Protein AF-A0A1V6RCI5-F1 (afdb_monomer)

InterPro domains:
  IPR001384 Peptidase M35, deuterolysin [PF02102] (9-186)
  IPR001384 Peptidase M35, deuterolysin [PR00768] (25-54)
  IPR001384 Peptidase M35, deuterolysin [PR00768] (59-84)
  IPR001384 Peptidase M35, deuterolysin [PR00768] (122-150)
  IPR001384 Peptidase M35, deuterolysin [PR00768] (151-180)
  IPR024079 Metallopeptidase, catalytic domain superfamily [G3DSA:3.40.390.10] (8-186)
  IPR050414 Fungal secreted metalloproteinases M35 [PTHR37016] (10-188)

Mean predicted aligned error: 14.15 Å

pLDDT: mean 79.37, std 22.42, range [35.31, 98.94]

Foldseek 3Di:
DPPQQAEEAEDQDDPVLVVLLLLLLCVLLVLLQLLLCCLQPNDLVLVCQQLVDSDNVLSNQSSLLSNLSNRNSVHHGPHDAYEYSQNVNACVNVVHPDDQWAEDQVRSYIYGYPVLVVAAQADQFQQDFHNNLVSQLRSQQHVVSDPPRADAPDATSVGSSPDHNVNSSRHSNSRSRSSNCSVNVHDPPRSVDDDDDVVSVVVVVVVVVVCVVVVVVVVVVVVVVVVVVVVVVVVVVVVVVVVPDDDPPVVVVVVVVVVVVVVVVCVVVPVD

Secondary structure (DSSP, 8-state):
------SBEEES--HHHHHHHHHHHHHHHHHHHHHHHHHHHS-HHHHHHHHS---HHHHHHHHHHHHHHHHHTT-BSS-S-EEE--TT--TTTTTSSS--EEEEGGGTEEEE-GGGGGS-SS--STT---HHHHHHHHHHT-TTTSSSPPB-S--HHHHHTTS-HHHHTTBHHHHHHHHHHHHTTPPTTGGGG-PPPHHHHHHHHHHHHHHHHHHHHHHHHHHHHHHHHHHHHHHHHHHHHTTTT--HHHHHHHHHHHHHHHHHHHHHTT--

Organism: NCBI:txid60172

Radius of gyration: 26.7 Å; Cα contacts (8 Å, |Δi|>4): 408; chains: 1; bounding box: 47×89×39 Å

Solvent-accessible surface area (backbone atoms only — not comparable to full-atom values): 14168 Å² total; per-residue (Å²): 132,82,77,79,64,53,4,36,25,78,41,58,54,49,77,70,53,42,58,52,50,56,53,24,33,52,44,21,17,52,37,24,45,52,33,18,49,38,42,72,74,41,63,54,68,61,46,24,55,41,32,55,48,73,52,69,66,61,28,50,52,53,15,53,42,23,45,32,44,15,48,36,30,64,44,79,35,84,14,77,37,37,40,29,57,31,57,92,51,50,41,64,82,58,78,30,92,80,50,36,55,52,55,42,39,96,68,30,33,36,38,37,25,56,57,39,76,72,48,45,78,66,67,93,56,43,46,49,69,18,44,10,37,52,46,46,22,43,45,39,34,19,40,90,56,34,75,81,42,30,44,85,80,37,66,61,57,77,50,30,56,68,43,56,36,84,49,20,75,33,17,20,45,35,56,21,40,47,25,43,25,59,75,68,71,51,57,89,70,52,33,71,68,59,72,68,60,69,69,58,49,49,49,51,54,46,51,50,47,53,46,49,56,46,42,53,52,47,50,55,47,50,52,52,49,51,52,48,50,52,52,48,53,50,52,56,50,48,64,54,47,71,75,68,76,69,70,68,68,63,55,54,54,56,49,54,50,53,53,49,53,52,48,55,53,34,51,74,72,63,77,103

Structure (mmCIF, N/CA/C/O backbone):
data_AF-A0A1V6RCI5-F1
#
_entry.id   AF-A0A1V6RCI5-F1
#
loop_
_atom_site.group_PDB
_atom_site.id
_atom_site.type_symbol
_atom_site.label_atom_id
_atom_site.label_alt_id
_atom_site.label_comp_id
_atom_site.label_asym_id
_atom_site.label_entity_id
_atom_site.label_seq_id
_atom_site.pdbx_PDB_ins_code
_atom_site.Cartn_x
_atom_site.Cartn_y
_atom_site.Cartn_z
_atom_site.occupancy
_atom_site.B_iso_or_equiv
_atom_site.auth_seq_id
_atom_site.auth_comp_id
_atom_site.auth_asym_id
_atom_site.auth_atom_id
_atom_site.pdbx_PDB_model_num
ATOM 1 N N . MET A 1 1 ? 8.911 -23.846 18.339 1.00 36.09 1 MET A N 1
ATOM 2 C CA . MET A 1 1 ? 8.315 -23.125 17.196 1.00 36.09 1 MET A CA 1
ATOM 3 C C . MET A 1 1 ? 7.622 -21.898 17.760 1.00 36.09 1 MET A C 1
ATOM 5 O O . MET A 1 1 ? 6.604 -22.057 18.418 1.00 36.09 1 MET A O 1
ATOM 9 N N . SER A 1 2 ? 8.225 -20.714 17.624 1.00 42.53 2 SER A N 1
ATOM 10 C CA . SER A 1 2 ? 7.554 -19.462 17.993 1.00 42.53 2 SER A CA 1
ATOM 11 C C . SER A 1 2 ? 6.422 -19.241 16.990 1.00 42.53 2 SER A C 1
ATOM 13 O O . SER A 1 2 ? 6.685 -19.297 15.786 1.00 42.53 2 SER A O 1
ATOM 15 N N . ARG A 1 3 ? 5.170 -19.076 17.439 1.00 46.81 3 ARG A N 1
ATOM 16 C CA . ARG A 1 3 ? 4.104 -18.611 16.539 1.00 46.81 3 ARG A CA 1
ATOM 17 C C . ARG A 1 3 ? 4.564 -17.251 16.023 1.00 46.81 3 ARG A C 1
ATOM 19 O O . ARG A 1 3 ? 4.848 -16.375 16.830 1.00 46.81 3 ARG A O 1
ATOM 26 N N . ARG A 1 4 ? 4.695 -17.084 14.705 1.00 53.38 4 ARG A N 1
ATOM 27 C CA . ARG A 1 4 ? 4.840 -15.744 14.132 1.00 53.38 4 ARG A CA 1
ATOM 28 C C . ARG A 1 4 ? 3.570 -14.980 14.508 1.00 53.38 4 ARG A C 1
ATOM 30 O O . ARG A 1 4 ? 2.495 -15.332 14.027 1.00 53.38 4 ARG A O 1
ATOM 37 N N . GLU A 1 5 ? 3.691 -14.012 15.409 1.00 60.84 5 GLU A N 1
ATOM 38 C CA . GLU A 1 5 ? 2.643 -13.030 15.686 1.00 60.84 5 GLU A CA 1
ATOM 39 C C . GLU A 1 5 ? 2.460 -12.225 14.396 1.00 60.84 5 GLU A C 1
ATOM 41 O O . GLU A 1 5 ? 3.285 -11.386 14.052 1.00 60.84 5 GLU A O 1
ATOM 46 N N . THR A 1 6 ? 1.466 -12.615 13.606 1.00 59.41 6 THR A N 1
ATOM 47 C CA . THR A 1 6 ? 1.133 -12.053 12.292 1.00 59.41 6 THR A CA 1
ATOM 48 C C . THR A 1 6 ? -0.318 -11.651 12.358 1.00 59.41 6 THR A C 1
ATOM 50 O O . THR A 1 6 ? -1.115 -12.441 12.863 1.00 59.41 6 THR A O 1
ATOM 53 N N . GLY A 1 7 ? -0.657 -10.464 11.870 1.00 77.44 7 GLY A N 1
ATOM 54 C CA . GLY A 1 7 ? -2.020 -9.950 11.918 1.00 77.44 7 GLY A CA 1
ATOM 55 C C . GLY A 1 7 ? -2.113 -8.575 12.551 1.00 77.44 7 GLY A C 1
ATOM 56 O O . GLY A 1 7 ? -1.406 -8.272 13.506 1.00 77.44 7 GLY A O 1
ATOM 57 N N . LEU A 1 8 ? -3.044 -7.762 12.076 1.00 87.94 8 LEU A N 1
ATOM 58 C CA . LEU A 1 8 ? -3.219 -6.409 12.586 1.00 87.94 8 LEU A CA 1
ATOM 59 C C . LEU A 1 8 ? -3.940 -6.405 13.929 1.00 87.94 8 LEU A C 1
ATOM 61 O O . LEU A 1 8 ? -4.975 -7.056 14.109 1.00 87.94 8 LEU A O 1
ATOM 65 N N . LYS A 1 9 ? -3.423 -5.601 14.858 1.00 91.62 9 LYS A N 1
ATOM 66 C CA . LYS A 1 9 ? -4.103 -5.291 16.111 1.00 91.62 9 LYS A CA 1
ATOM 67 C C . LYS A 1 9 ? -4.964 -4.045 15.923 1.00 91.62 9 LYS A C 1
ATOM 69 O O . LYS A 1 9 ? -4.428 -2.945 15.823 1.00 91.62 9 LYS A O 1
ATOM 74 N N . LEU A 1 10 ? -6.287 -4.198 15.925 1.00 93.50 10 LEU A N 1
ATOM 75 C CA . LEU A 1 10 ? -7.197 -3.054 15.825 1.00 93.50 10 LEU A CA 1
ATOM 76 C C . LEU A 1 10 ? -7.297 -2.274 17.139 1.00 93.50 10 LEU A C 1
ATOM 78 O O . LEU A 1 10 ? -7.371 -2.859 18.222 1.00 93.50 10 LEU A O 1
ATOM 82 N N . GLU A 1 11 ? -7.366 -0.948 17.042 1.00 94.56 11 GLU A N 1
ATOM 83 C CA . GLU A 1 11 ? -7.687 -0.071 18.170 1.00 94.56 11 GLU A CA 1
ATOM 84 C C . GLU A 1 11 ? -8.487 1.164 17.740 1.00 94.56 11 GLU A C 1
ATOM 86 O O . GLU A 1 11 ? -8.528 1.524 16.566 1.00 94.56 11 GLU A O 1
ATOM 91 N N . SER A 1 12 ? -9.090 1.851 18.716 1.00 95.31 12 SER A N 1
ATOM 92 C CA . SER A 1 12 ? -9.857 3.087 18.502 1.00 95.31 12 SER A CA 1
ATOM 93 C C . SER A 1 12 ? -10.876 2.974 17.363 1.00 95.31 12 SER A C 1
ATOM 95 O O . SER A 1 12 ? -10.926 3.821 16.476 1.00 95.31 12 SER A O 1
ATOM 97 N N . CYS A 1 13 ? -11.677 1.908 17.372 1.00 95.19 13 CYS A N 1
ATOM 98 C CA . CYS A 1 13 ? -12.731 1.663 16.392 1.00 95.19 13 CYS A CA 1
ATOM 99 C C . CYS A 1 13 ? -14.104 1.800 17.053 1.00 95.19 13 CYS A C 1
ATOM 101 O O . CYS A 1 13 ? -14.337 1.268 18.139 1.00 95.19 13 CYS A O 1
ATOM 103 N N . THR A 1 14 ? -15.043 2.460 16.379 1.00 94.50 14 THR A N 1
ATOM 104 C CA . THR A 1 14 ? -16.468 2.169 16.591 1.00 94.50 14 THR A CA 1
ATOM 105 C C . THR A 1 14 ? -16.821 0.822 15.953 1.00 94.50 14 THR A C 1
ATOM 107 O O . THR A 1 14 ? -16.094 0.330 15.091 1.00 94.50 14 THR A O 1
ATOM 110 N N . THR A 1 15 ? -17.962 0.229 16.317 1.00 91.88 15 THR A N 1
ATOM 111 C CA . THR A 1 15 ? -18.412 -1.044 15.723 1.00 91.88 15 THR A CA 1
ATOM 112 C C . THR A 1 15 ? -18.546 -0.971 14.197 1.00 91.88 15 THR A C 1
ATOM 114 O O . THR A 1 15 ? -18.184 -1.919 13.507 1.00 91.88 15 THR A O 1
ATOM 117 N N . SER A 1 16 ? -19.024 0.153 13.651 1.00 91.94 16 SER A N 1
ATOM 118 C CA . SER A 1 16 ? -19.147 0.334 12.199 1.00 91.94 16 SER A CA 1
ATOM 119 C C . SER A 1 16 ? -17.793 0.521 11.518 1.00 91.94 16 SER A C 1
ATOM 121 O O . SER A 1 16 ? -17.568 -0.059 10.461 1.00 91.94 16 SER A O 1
ATOM 123 N N . GLN A 1 17 ? -16.877 1.283 12.123 1.00 95.12 17 GLN A N 1
ATOM 124 C CA . GLN A 1 17 ? -15.516 1.432 11.594 1.00 95.12 17 GLN A CA 1
ATOM 125 C C . GLN A 1 17 ? -14.773 0.101 11.589 1.00 95.12 17 GLN A C 1
ATOM 127 O O . GLN A 1 17 ? -14.111 -0.212 10.607 1.00 95.12 17 GLN A O 1
ATOM 132 N N . GLN A 1 18 ? -14.925 -0.690 12.655 1.00 94.62 18 GLN A N 1
ATOM 133 C CA . GLN A 1 18 ? -14.302 -2.001 12.754 1.00 94.62 18 GLN A CA 1
ATOM 134 C C . GLN A 1 18 ? -14.699 -2.880 11.564 1.00 94.62 18 GLN A C 1
ATOM 136 O O . GLN A 1 18 ? -13.819 -3.351 10.861 1.00 94.62 18 GLN A O 1
ATOM 141 N N . ALA A 1 19 ? -15.992 -3.018 11.256 1.00 93.25 19 ALA A N 1
ATOM 142 C CA . ALA A 1 19 ? -16.432 -3.839 10.124 1.00 93.25 19 ALA A CA 1
ATOM 143 C C . ALA A 1 19 ? -15.843 -3.384 8.770 1.00 93.25 19 ALA A C 1
ATOM 145 O O . ALA A 1 19 ? -15.457 -4.219 7.953 1.00 93.25 19 ALA A O 1
ATOM 146 N N . VAL A 1 20 ? -15.747 -2.068 8.537 1.00 96.00 20 VAL A N 1
ATOM 147 C CA . VAL A 1 20 ? -15.147 -1.509 7.309 1.00 96.00 20 VAL A CA 1
ATOM 148 C C . VAL A 1 20 ? -13.647 -1.805 7.250 1.00 96.00 20 VAL A C 1
ATOM 150 O O . VAL A 1 20 ? -13.146 -2.268 6.229 1.00 96.00 20 VAL A O 1
ATOM 153 N N . VAL A 1 21 ? -12.933 -1.586 8.355 1.00 96.56 21 VAL A N 1
ATOM 154 C CA . VAL A 1 21 ? -11.492 -1.845 8.451 1.00 96.56 21 VAL A CA 1
ATOM 155 C C . VAL A 1 21 ? -11.189 -3.334 8.294 1.00 96.56 21 VAL A C 1
ATOM 157 O O . VAL A 1 21 ? -10.282 -3.687 7.554 1.00 96.56 21 VAL A O 1
ATOM 160 N N . GLU A 1 22 ? -11.967 -4.226 8.902 1.00 95.00 22 GLU A N 1
ATOM 161 C CA . GLU A 1 22 ? -11.791 -5.674 8.748 1.00 95.00 22 GLU A CA 1
ATOM 162 C C . GLU A 1 22 ? -11.949 -6.126 7.289 1.00 95.00 22 GLU A C 1
ATOM 164 O O . GLU A 1 22 ? -11.146 -6.925 6.801 1.00 95.00 22 GLU A O 1
ATOM 169 N N . ALA A 1 23 ? -12.934 -5.581 6.567 1.00 95.94 23 ALA A N 1
ATOM 170 C CA . ALA A 1 23 ? -13.109 -5.850 5.142 1.00 95.94 23 ALA A CA 1
ATOM 171 C C . ALA A 1 23 ? -11.926 -5.325 4.309 1.00 95.94 23 ALA A C 1
ATOM 173 O O . ALA A 1 23 ? -11.403 -6.045 3.454 1.00 95.94 23 ALA A O 1
ATOM 174 N N . ALA A 1 24 ? -11.463 -4.106 4.592 1.00 97.38 24 ALA A N 1
ATOM 175 C CA . ALA A 1 24 ? -10.319 -3.510 3.910 1.00 97.38 24 ALA A CA 1
ATOM 176 C C . ALA A 1 24 ? -9.005 -4.267 4.183 1.00 97.38 24 ALA A C 1
ATOM 178 O O . ALA A 1 24 ? -8.182 -4.402 3.282 1.00 97.38 24 ALA A O 1
ATOM 179 N N . ILE A 1 25 ? -8.837 -4.849 5.374 1.00 96.06 25 ILE A N 1
ATOM 180 C CA . ILE A 1 25 ? -7.683 -5.693 5.717 1.00 96.06 25 ILE A CA 1
ATOM 181 C C . ILE A 1 25 ? -7.660 -6.957 4.855 1.00 96.06 25 ILE A C 1
ATOM 183 O O . ILE A 1 25 ? -6.634 -7.287 4.261 1.00 96.06 25 ILE A O 1
ATOM 187 N N . GLN A 1 26 ? -8.800 -7.640 4.719 1.00 96.50 26 GLN A N 1
ATOM 188 C CA . GLN A 1 26 ? -8.901 -8.813 3.843 1.00 96.50 26 GLN A CA 1
ATOM 189 C C . GLN A 1 26 ? -8.642 -8.443 2.376 1.00 96.50 26 GLN A C 1
ATOM 191 O O . GLN A 1 26 ? -7.954 -9.170 1.655 1.00 96.50 26 GLN A O 1
ATOM 196 N N . ARG A 1 27 ? -9.144 -7.280 1.948 1.00 97.75 27 ARG A N 1
ATOM 197 C CA . ARG A 1 27 ? -8.883 -6.721 0.620 1.00 97.75 27 ARG A CA 1
ATOM 198 C C . ARG A 1 27 ? -7.388 -6.460 0.401 1.00 97.75 27 ARG A C 1
ATOM 200 O O . ARG A 1 27 ? -6.849 -6.932 -0.596 1.00 97.75 27 ARG A O 1
ATOM 207 N N . ALA A 1 28 ? -6.710 -5.804 1.343 1.00 98.56 28 ALA A N 1
ATOM 208 C CA . ALA A 1 28 ? -5.273 -5.532 1.296 1.00 98.56 28 ALA A CA 1
ATOM 209 C C . ALA A 1 28 ? -4.439 -6.820 1.226 1.00 98.56 28 ALA A C 1
ATOM 211 O O . ALA A 1 28 ? -3.503 -6.908 0.432 1.00 98.56 28 ALA A O 1
ATOM 212 N N . ALA A 1 29 ? -4.804 -7.848 2.000 1.00 98.19 29 ALA A N 1
ATOM 213 C CA . ALA A 1 29 ? -4.123 -9.140 1.962 1.00 98.19 29 ALA A CA 1
ATOM 214 C C . ALA A 1 29 ? -4.234 -9.819 0.589 1.00 98.19 29 ALA A C 1
ATOM 216 O O . ALA A 1 29 ? -3.245 -10.346 0.076 1.00 98.19 29 ALA A O 1
ATOM 217 N N . SER A 1 30 ? -5.427 -9.786 -0.015 1.00 98.38 30 SER A N 1
ATOM 218 C CA . SER A 1 30 ? -5.665 -10.339 -1.353 1.00 98.38 30 SER A CA 1
ATOM 219 C C . SER A 1 30 ? -4.887 -9.580 -2.429 1.00 98.38 30 SER A C 1
ATOM 221 O O . SER A 1 30 ? -4.195 -10.205 -3.232 1.00 98.38 30 SER A O 1
ATOM 223 N N . LEU A 1 31 ? -4.959 -8.246 -2.406 1.00 98.81 31 LEU A N 1
ATOM 224 C CA . LEU A 1 31 ? -4.233 -7.348 -3.308 1.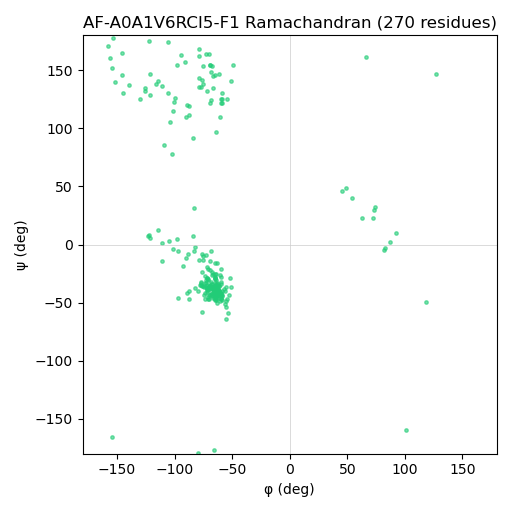00 98.81 31 LEU A CA 1
ATOM 225 C C . LEU A 1 31 ? -2.730 -7.600 -3.263 1.00 98.81 31 LEU A C 1
ATOM 227 O O . LEU A 1 31 ? -2.106 -7.876 -4.284 1.00 98.81 31 LEU A O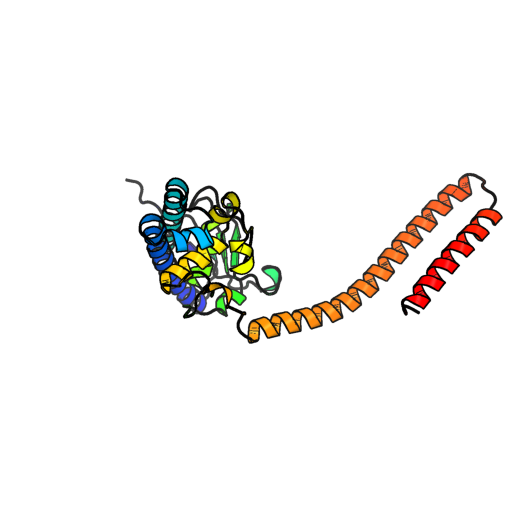 1
ATOM 231 N N . ALA A 1 32 ? -2.157 -7.558 -2.060 1.00 98.88 32 ALA A N 1
ATOM 232 C CA . ALA A 1 32 ? -0.731 -7.748 -1.866 1.00 98.88 32 ALA A CA 1
ATOM 233 C C . ALA A 1 32 ? -0.293 -9.148 -2.313 1.00 98.88 32 ALA A C 1
ATOM 235 O O . ALA A 1 32 ? 0.744 -9.297 -2.948 1.00 98.88 32 ALA A O 1
ATOM 236 N N . LYS A 1 33 ? -1.100 -10.188 -2.074 1.00 98.81 33 LYS A N 1
ATOM 237 C CA . LYS A 1 33 ? -0.764 -11.536 -2.541 1.00 98.81 33 LYS A CA 1
ATOM 238 C C . LYS A 1 33 ? -0.760 -11.660 -4.068 1.00 98.81 33 LYS A C 1
ATOM 240 O O . LYS A 1 33 ? 0.143 -12.298 -4.605 1.00 98.81 33 LYS A O 1
ATOM 245 N N . ALA A 1 34 ? -1.729 -11.056 -4.755 1.00 98.81 34 ALA A N 1
ATOM 246 C CA . ALA A 1 34 ? -1.756 -11.026 -6.217 1.00 98.81 34 ALA A CA 1
ATOM 247 C C . ALA A 1 34 ? -0.572 -10.223 -6.782 1.00 98.81 34 ALA A C 1
ATOM 249 O O . ALA A 1 34 ? 0.125 -10.689 -7.682 1.00 98.81 34 ALA A O 1
ATOM 250 N N . ALA A 1 35 ? -0.286 -9.058 -6.197 1.00 98.88 35 ALA A N 1
ATOM 251 C CA . ALA A 1 35 ? 0.831 -8.211 -6.597 1.00 98.88 35 ALA A CA 1
ATOM 252 C C . ALA A 1 35 ? 2.198 -8.871 -6.348 1.00 98.88 35 ALA A C 1
ATOM 254 O O . ALA A 1 35 ? 3.101 -8.715 -7.164 1.00 98.88 35 ALA A O 1
ATOM 255 N N . ALA A 1 36 ? 2.354 -9.648 -5.270 1.00 98.94 36 ALA A N 1
ATOM 256 C CA . ALA A 1 36 ? 3.564 -10.430 -5.017 1.00 98.94 36 ALA A CA 1
ATOM 257 C C . ALA A 1 36 ? 3.826 -11.462 -6.123 1.00 98.94 36 ALA A C 1
ATOM 259 O O . ALA A 1 36 ? 4.948 -11.569 -6.619 1.00 98.94 36 ALA A O 1
ATOM 260 N N . ASP A 1 37 ? 2.791 -12.203 -6.528 1.00 98.81 37 ASP A N 1
ATOM 261 C CA . ASP A 1 37 ? 2.903 -13.188 -7.605 1.00 98.81 37 ASP A CA 1
ATOM 262 C C . ASP A 1 37 ? 3.215 -12.511 -8.946 1.00 98.81 37 ASP A C 1
ATOM 264 O O . ASP A 1 37 ? 4.168 -12.892 -9.627 1.00 98.81 37 ASP A O 1
ATOM 268 N N . ALA A 1 38 ? 2.495 -11.438 -9.286 1.00 98.81 38 ALA A N 1
ATOM 269 C CA . ALA A 1 38 ? 2.740 -10.661 -10.499 1.00 98.81 38 ALA A CA 1
ATOM 270 C C . ALA A 1 38 ? 4.142 -10.025 -10.522 1.00 98.81 38 ALA A C 1
ATOM 272 O O . ALA A 1 38 ? 4.806 -9.998 -11.565 1.00 98.81 38 ALA A O 1
ATOM 273 N N . ALA A 1 39 ? 4.655 -9.595 -9.368 1.00 98.81 39 ALA A N 1
ATOM 274 C CA . ALA A 1 39 ? 6.004 -9.064 -9.263 1.00 98.81 39 ALA A CA 1
ATOM 275 C C . ALA A 1 39 ? 7.065 -10.097 -9.665 1.00 98.81 39 ALA A C 1
ATOM 277 O O . ALA A 1 39 ? 8.098 -9.682 -10.170 1.00 98.81 39 ALA A O 1
ATOM 278 N N . ILE A 1 40 ? 6.825 -11.409 -9.554 1.00 98.56 40 ILE A N 1
ATOM 279 C CA . ILE A 1 40 ? 7.753 -12.456 -10.027 1.00 98.56 40 ILE A CA 1
ATOM 280 C C . ILE A 1 40 ? 7.380 -12.983 -11.416 1.00 98.56 40 ILE A C 1
ATOM 282 O O . ILE A 1 40 ? 8.247 -13.123 -12.279 1.00 98.56 40 ILE A O 1
ATOM 286 N N . ASN A 1 41 ? 6.099 -13.280 -11.621 1.00 98.31 41 ASN A N 1
ATOM 287 C CA . ASN A 1 41 ? 5.598 -14.094 -12.729 1.00 98.31 41 ASN A CA 1
ATOM 288 C C . ASN A 1 41 ? 4.793 -13.297 -13.764 1.00 98.31 41 ASN A C 1
ATOM 290 O O . ASN A 1 41 ? 4.532 -13.801 -14.855 1.00 98.31 41 ASN A O 1
ATOM 294 N N . GLY A 1 42 ? 4.392 -12.071 -13.428 1.00 97.94 42 GLY A N 1
ATOM 295 C CA . GLY A 1 42 ? 3.588 -11.201 -14.279 1.00 97.94 42 GLY A CA 1
ATOM 296 C C . GLY A 1 42 ? 4.393 -10.494 -15.368 1.00 97.94 42 GLY A C 1
ATOM 297 O O . GLY A 1 42 ? 5.619 -10.647 -15.477 1.00 97.94 42 GLY A O 1
ATOM 298 N N . ASP A 1 43 ? 3.683 -9.688 -16.157 1.00 98.00 43 ASP A N 1
ATOM 299 C CA . ASP A 1 43 ? 4.250 -8.911 -17.256 1.00 98.00 43 ASP A CA 1
ATOM 300 C C . ASP A 1 43 ? 5.335 -7.944 -16.748 1.00 98.00 43 ASP A C 1
ATOM 302 O O . ASP A 1 43 ? 5.103 -7.092 -15.886 1.00 98.00 43 ASP A O 1
ATOM 306 N N . ALA A 1 44 ? 6.547 -8.091 -17.288 1.00 97.94 44 ALA A N 1
ATOM 307 C CA . ALA A 1 44 ? 7.685 -7.260 -16.917 1.00 97.94 44 ALA A CA 1
ATOM 308 C C . ALA A 1 44 ? 7.487 -5.788 -17.308 1.00 97.94 44 ALA A C 1
ATOM 310 O O . ALA A 1 44 ? 8.025 -4.919 -16.633 1.00 97.94 44 ALA A O 1
ATOM 311 N N . SER A 1 45 ? 6.715 -5.508 -18.359 1.00 98.00 45 SER A N 1
ATOM 312 C CA . SER A 1 45 ? 6.466 -4.150 -18.844 1.00 98.00 45 SER A CA 1
ATOM 313 C C . SER A 1 45 ? 5.491 -3.378 -17.948 1.00 98.00 45 SER A C 1
ATOM 315 O O . SER A 1 45 ? 5.723 -2.202 -17.674 1.00 98.00 45 SER A O 1
ATOM 317 N N . ILE A 1 46 ? 4.484 -4.059 -17.385 1.00 97.94 46 ILE A N 1
ATOM 318 C CA . ILE A 1 46 ? 3.639 -3.496 -16.322 1.00 97.94 46 ILE A CA 1
ATOM 319 C C . ILE A 1 46 ? 4.486 -3.252 -15.073 1.00 97.94 46 ILE A C 1
ATOM 321 O O . ILE A 1 46 ? 4.430 -2.179 -14.493 1.00 97.94 46 ILE A O 1
ATOM 325 N N . PHE A 1 47 ? 5.335 -4.198 -14.665 1.00 98.62 47 PHE A N 1
ATOM 326 C CA . PHE A 1 47 ? 6.229 -3.974 -13.523 1.00 98.62 47 PHE A CA 1
ATOM 327 C C . PHE A 1 47 ? 7.174 -2.772 -13.740 1.00 98.62 47 PHE A C 1
ATOM 329 O O . PHE A 1 47 ? 7.341 -1.947 -12.840 1.00 98.62 47 PHE A O 1
ATOM 336 N N . GLU A 1 48 ? 7.753 -2.638 -14.936 1.00 98.50 48 GLU A N 1
ATOM 337 C CA . GLU A 1 48 ? 8.656 -1.540 -15.298 1.00 98.50 48 GLU A CA 1
ATOM 338 C C . GLU A 1 48 ? 7.977 -0.168 -15.265 1.00 98.50 48 GLU A C 1
ATOM 340 O O . GLU A 1 48 ? 8.604 0.813 -14.867 1.00 98.50 48 GLU A O 1
ATOM 345 N N . GLU A 1 49 ? 6.699 -0.080 -15.633 1.00 97.00 49 GLU A N 1
ATO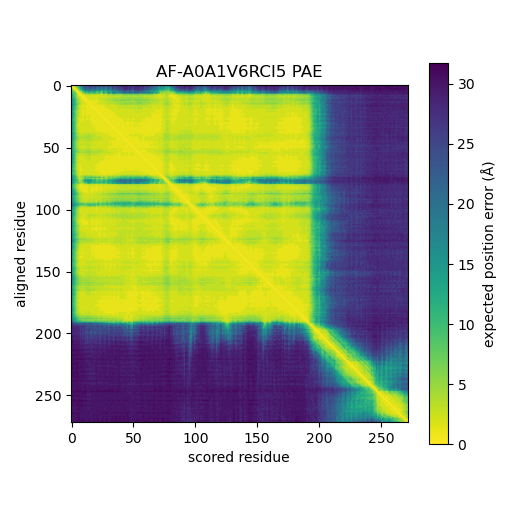M 346 C CA . GLU A 1 49 ? 5.938 1.170 -15.604 1.00 97.00 49 GLU A CA 1
ATOM 347 C C . GLU A 1 49 ? 5.967 1.829 -14.219 1.00 97.00 49 GLU A C 1
ATOM 349 O O . GLU A 1 49 ? 6.281 3.020 -14.118 1.00 97.00 49 GLU A O 1
ATOM 354 N N . TYR A 1 50 ? 5.722 1.034 -13.173 1.00 98.25 50 TYR A N 1
ATOM 355 C CA . TYR A 1 50 ? 5.636 1.488 -11.785 1.00 98.25 50 TYR A CA 1
ATOM 356 C C . TYR A 1 50 ? 7.002 1.499 -11.090 1.00 98.25 50 TYR A C 1
ATOM 358 O O . TYR A 1 50 ? 7.360 2.488 -10.456 1.00 98.25 50 TYR A O 1
ATOM 366 N N . PHE A 1 51 ? 7.791 0.426 -11.214 1.00 98.50 51 PHE A N 1
ATOM 367 C CA . PHE A 1 51 ? 9.041 0.251 -10.459 1.00 98.50 51 PHE A CA 1
ATOM 368 C C . PHE A 1 51 ? 10.306 0.652 -11.220 1.00 98.50 51 PHE A C 1
ATOM 370 O O . PHE A 1 51 ? 11.389 0.691 -10.635 1.00 98.50 51 PHE A O 1
ATOM 377 N N . ARG A 1 52 ? 10.177 1.011 -12.504 1.00 97.31 52 ARG A N 1
ATOM 378 C CA . ARG A 1 52 ? 11.238 1.630 -13.323 1.00 97.31 52 ARG A CA 1
ATOM 379 C C . ARG A 1 52 ? 12.464 0.737 -13.519 1.00 97.31 52 ARG A C 1
ATOM 381 O O . ARG A 1 52 ? 13.573 1.207 -13.768 1.00 97.31 52 ARG A O 1
ATOM 388 N N . THR A 1 53 ? 12.261 -0.564 -13.372 1.00 97.88 53 THR A N 1
ATOM 389 C CA . THR A 1 53 ? 13.254 -1.611 -13.581 1.00 97.88 53 THR A CA 1
ATOM 390 C C . THR A 1 53 ? 12.543 -2.916 -13.901 1.00 97.88 53 THR A C 1
ATOM 392 O O . THR A 1 53 ? 11.378 -3.081 -13.561 1.00 97.88 53 THR A O 1
ATOM 395 N N . THR A 1 54 ? 13.252 -3.865 -14.500 1.00 98.06 54 THR A N 1
ATOM 396 C CA . THR A 1 54 ? 12.793 -5.249 -14.697 1.00 98.06 54 THR A CA 1
ATOM 397 C C . THR A 1 54 ? 13.757 -6.265 -14.093 1.00 98.06 54 THR A C 1
ATOM 399 O O . THR A 1 54 ? 13.633 -7.466 -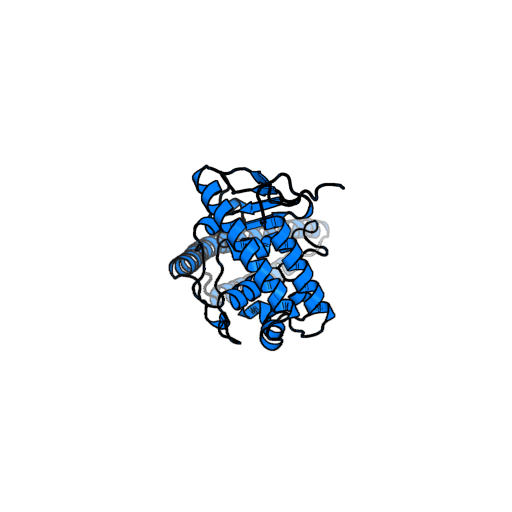14.348 1.00 98.06 54 THR A O 1
ATOM 402 N N . ASP A 1 55 ? 14.773 -5.807 -13.358 1.00 98.12 55 ASP A N 1
ATOM 403 C CA . ASP A 1 55 ? 15.809 -6.696 -12.852 1.00 98.12 55 ASP A CA 1
ATOM 404 C C . ASP A 1 55 ? 15.259 -7.672 -11.804 1.00 98.12 55 ASP A C 1
ATOM 406 O O . ASP A 1 55 ? 14.362 -7.363 -11.017 1.00 98.12 55 ASP A O 1
ATOM 410 N N . THR A 1 56 ? 15.800 -8.891 -11.813 1.00 98.25 56 THR A N 1
ATOM 411 C CA . THR A 1 56 ? 15.318 -9.982 -10.962 1.00 98.25 56 THR A CA 1
ATOM 412 C C . THR A 1 56 ? 15.401 -9.643 -9.475 1.00 98.25 56 THR A C 1
ATOM 414 O O . THR A 1 56 ? 14.531 -10.072 -8.723 1.00 98.25 56 THR A O 1
ATOM 417 N N . ALA A 1 57 ? 16.411 -8.881 -9.045 1.00 98.12 57 ALA A N 1
ATOM 418 C CA . ALA A 1 57 ? 16.598 -8.563 -7.634 1.00 98.12 57 ALA A CA 1
ATOM 419 C C . ALA A 1 57 ? 15.510 -7.601 -7.138 1.00 98.12 57 ALA A C 1
ATOM 421 O O . ALA A 1 57 ? 14.875 -7.882 -6.125 1.00 98.12 57 ALA A O 1
ATOM 422 N N . SER A 1 58 ? 15.220 -6.531 -7.883 1.00 98.44 58 SER A N 1
ATOM 423 C CA . SER A 1 58 ? 14.122 -5.616 -7.556 1.00 98.44 58 SER A CA 1
ATOM 424 C C . SER A 1 58 ? 12.757 -6.299 -7.616 1.00 98.44 58 SER A C 1
ATOM 426 O O . SER A 1 58 ? 11.938 -6.089 -6.726 1.00 98.44 58 SER A O 1
ATOM 428 N N . ARG A 1 59 ? 12.515 -7.173 -8.601 1.00 98.75 59 ARG A N 1
ATOM 429 C CA . ARG A 1 59 ? 11.281 -7.979 -8.665 1.00 98.75 59 ARG A CA 1
ATOM 430 C C . ARG A 1 59 ? 11.108 -8.866 -7.427 1.00 98.75 59 ARG A C 1
ATOM 432 O O . ARG A 1 59 ? 10.025 -8.909 -6.847 1.00 98.75 59 ARG A O 1
ATOM 439 N N . GLN A 1 60 ? 12.182 -9.524 -6.985 1.00 98.69 60 GLN A N 1
ATOM 440 C CA . GLN A 1 60 ? 12.194 -10.334 -5.762 1.00 98.69 60 GLN A CA 1
ATOM 441 C C . GLN A 1 60 ? 11.973 -9.506 -4.497 1.00 98.69 60 GLN A C 1
ATOM 443 O O . GLN A 1 60 ? 11.229 -9.935 -3.619 1.00 98.69 60 GLN A O 1
ATOM 448 N N . GLU A 1 61 ? 12.584 -8.326 -4.402 1.00 98.56 61 GLU A N 1
ATOM 449 C CA . GLU A 1 61 ? 12.402 -7.426 -3.262 1.00 98.56 61 GLU A CA 1
ATOM 450 C C . GLU A 1 61 ? 10.956 -6.921 -3.164 1.00 98.56 61 GLU A C 1
ATOM 452 O O . GLU A 1 61 ? 10.345 -7.008 -2.098 1.00 98.56 61 GLU A O 1
ATOM 457 N N . VAL A 1 62 ? 10.384 -6.461 -4.282 1.00 98.81 62 VAL A N 1
ATOM 458 C CA . VAL A 1 62 ? 8.988 -6.005 -4.352 1.00 98.81 62 VAL A CA 1
ATOM 459 C C . VAL A 1 62 ? 8.033 -7.137 -3.969 1.00 98.81 62 VAL A C 1
ATOM 461 O O . VAL A 1 62 ? 7.143 -6.936 -3.141 1.00 98.81 62 VAL A O 1
ATOM 464 N N . ALA A 1 63 ? 8.242 -8.341 -4.513 1.00 98.88 63 ALA A N 1
ATOM 465 C CA . ALA A 1 63 ? 7.436 -9.508 -4.172 1.00 98.88 63 ALA A CA 1
ATOM 466 C C . ALA A 1 63 ? 7.517 -9.844 -2.677 1.00 98.88 63 ALA A C 1
ATOM 468 O O . ALA A 1 63 ? 6.488 -10.016 -2.028 1.00 98.88 63 ALA A O 1
ATOM 469 N N . ALA A 1 64 ? 8.724 -9.864 -2.104 1.00 98.81 64 ALA A N 1
ATOM 470 C CA . ALA A 1 64 ? 8.926 -10.158 -0.689 1.00 98.81 64 ALA A CA 1
ATOM 471 C C . ALA A 1 64 ? 8.264 -9.113 0.228 1.00 98.81 64 ALA A C 1
ATOM 473 O O . ALA A 1 64 ? 7.696 -9.473 1.264 1.00 98.81 64 ALA A O 1
ATOM 474 N N . ARG A 1 65 ? 8.278 -7.829 -0.156 1.00 98.75 65 ARG A N 1
ATOM 475 C CA . ARG A 1 65 ? 7.559 -6.776 0.575 1.00 98.75 65 ARG A CA 1
ATOM 476 C C . ARG A 1 65 ? 6.048 -6.983 0.516 1.00 98.75 65 ARG A C 1
ATOM 478 O O . ARG A 1 65 ? 5.397 -6.929 1.558 1.00 98.75 65 ARG A O 1
ATOM 485 N N . TYR A 1 66 ? 5.487 -7.272 -0.656 1.00 98.88 66 TYR A N 1
ATOM 486 C CA . TYR A 1 66 ? 4.063 -7.583 -0.777 1.00 98.88 66 TYR A CA 1
ATOM 487 C C . TYR A 1 66 ? 3.662 -8.838 0.003 1.00 98.88 66 TYR A C 1
ATOM 489 O O . TYR A 1 66 ? 2.627 -8.835 0.663 1.00 98.88 66 TYR A O 1
ATOM 497 N N . GLU A 1 67 ? 4.476 -9.895 0.002 1.00 98.62 67 GLU A N 1
ATOM 498 C CA . GLU A 1 67 ? 4.222 -11.077 0.831 1.00 98.62 67 GLU A CA 1
ATOM 499 C C . GLU A 1 67 ? 4.207 -10.729 2.322 1.00 98.62 67 GLU A C 1
ATOM 501 O O . GLU A 1 67 ? 3.367 -11.231 3.070 1.00 98.62 67 GLU A O 1
ATOM 506 N N . ALA A 1 68 ? 5.115 -9.862 2.774 1.00 97.44 68 ALA A N 1
ATOM 507 C CA . ALA A 1 68 ? 5.129 -9.394 4.153 1.00 97.44 68 ALA A CA 1
ATOM 508 C C . ALA A 1 68 ? 3.869 -8.584 4.500 1.00 97.44 68 ALA A C 1
ATOM 510 O O . ALA A 1 68 ? 3.245 -8.859 5.526 1.00 97.44 68 ALA A O 1
ATOM 511 N N . ILE A 1 69 ? 3.445 -7.672 3.618 1.00 98.00 69 ILE A N 1
ATOM 512 C CA . ILE A 1 69 ? 2.186 -6.920 3.749 1.00 98.00 69 ILE A CA 1
ATOM 513 C C . ILE A 1 69 ? 0.992 -7.880 3.800 1.00 98.00 69 ILE A C 1
ATOM 515 O O . ILE A 1 69 ? 0.162 -7.780 4.701 1.00 98.00 69 ILE A O 1
ATOM 519 N N . ALA A 1 70 ? 0.924 -8.856 2.890 1.00 97.50 70 ALA A N 1
ATOM 520 C CA . ALA A 1 70 ? -0.152 -9.842 2.848 1.00 97.50 70 ALA A CA 1
ATOM 521 C C . ALA A 1 70 ? -0.209 -10.690 4.126 1.00 97.50 70 ALA A C 1
ATOM 523 O O . ALA A 1 70 ? -1.291 -10.980 4.630 1.00 97.50 70 ALA A O 1
ATOM 524 N N . ASN A 1 71 ? 0.948 -11.075 4.672 1.00 94.62 71 ASN A N 1
ATOM 525 C CA . ASN A 1 71 ? 1.027 -11.813 5.929 1.00 94.62 71 ASN A CA 1
ATOM 526 C C . ASN A 1 71 ? 0.550 -10.967 7.115 1.00 94.62 71 ASN A C 1
ATOM 528 O O . ASN A 1 71 ? -0.203 -11.481 7.947 1.00 94.62 71 ASN A O 1
ATOM 532 N N . GLU A 1 72 ? 0.938 -9.691 7.183 1.00 94.62 72 GLU A N 1
ATOM 533 C CA . GLU A 1 72 ? 0.479 -8.788 8.243 1.00 94.62 72 GLU A CA 1
ATOM 534 C C . GLU A 1 72 ? -1.027 -8.510 8.132 1.00 94.62 72 GLU A C 1
ATOM 536 O O . GLU A 1 72 ? -1.728 -8.519 9.137 1.00 94.62 72 GLU A O 1
ATOM 541 N N . ALA A 1 73 ? -1.558 -8.376 6.914 1.00 94.31 73 ALA A N 1
ATOM 542 C CA . ALA A 1 73 ? -2.983 -8.172 6.657 1.00 94.31 73 ALA A CA 1
ATOM 543 C C . ALA A 1 73 ? -3.823 -9.473 6.662 1.00 94.31 73 ALA A C 1
ATOM 545 O O . ALA A 1 73 ? -5.038 -9.431 6.496 1.00 94.31 73 ALA A O 1
ATOM 546 N N . SER A 1 74 ? -3.221 -10.653 6.851 1.00 87.75 74 SER A N 1
ATOM 547 C CA . SER A 1 74 ? -3.925 -11.940 6.684 1.00 87.75 74 SER A CA 1
ATOM 548 C C . SER A 1 74 ? -4.961 -12.248 7.770 1.00 87.75 74 SER A C 1
ATOM 550 O O . SER A 1 74 ? -5.840 -13.090 7.576 1.00 87.75 74 SER A O 1
ATOM 552 N N . ASN A 1 75 ? -4.849 -11.619 8.939 1.00 78.31 75 ASN A N 1
ATOM 553 C CA . ASN A 1 75 ? -5.739 -11.859 10.066 1.00 78.31 75 ASN A CA 1
ATOM 554 C C . ASN A 1 75 ? -5.743 -10.675 11.045 1.00 78.31 75 ASN A C 1
ATOM 556 O O . ASN A 1 75 ? -4.930 -9.759 10.940 1.00 78.31 75 ASN A O 1
ATOM 560 N N . LEU A 1 76 ? -6.665 -10.720 12.008 1.00 79.31 76 LEU A N 1
ATOM 561 C CA . LEU A 1 76 ? -6.679 -9.823 13.159 1.00 79.31 76 LEU A CA 1
ATOM 562 C C . LEU A 1 76 ? -6.114 -10.578 14.355 1.00 79.31 76 LEU A C 1
ATOM 564 O O . LEU A 1 76 ? -6.702 -11.565 14.810 1.00 79.31 76 LEU A O 1
ATOM 568 N N . SER A 1 77 ? -4.975 -10.134 14.867 1.00 75.75 77 SER A N 1
ATOM 569 C CA . SER A 1 77 ? -4.370 -10.745 16.046 1.00 75.75 77 SER A CA 1
ATOM 570 C C . SER A 1 77 ? -3.490 -9.743 16.790 1.00 75.75 77 SER A C 1
ATOM 572 O O . SER A 1 77 ? -3.584 -8.537 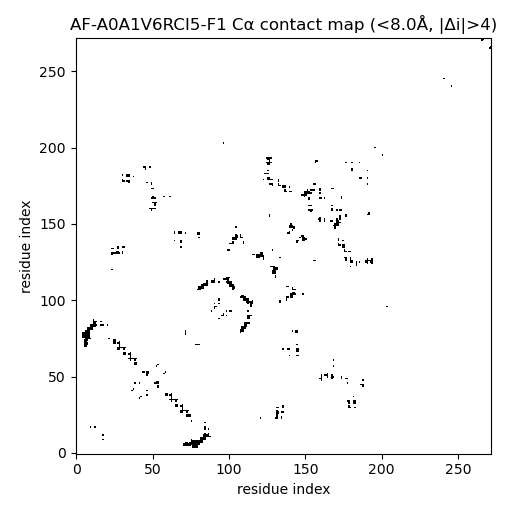16.587 1.00 75.75 77 SER A O 1
ATOM 574 N N . SER A 1 78 ? -2.655 -10.226 17.706 1.00 67.06 78 SER A N 1
ATOM 575 C CA . SER A 1 78 ? -1.669 -9.413 18.416 1.00 67.06 78 SER A CA 1
ATOM 576 C C . SER A 1 78 ? -0.379 -9.222 17.610 1.00 67.06 78 SER A C 1
ATOM 578 O O . SER A 1 78 ? 0.689 -9.198 18.216 1.00 67.06 78 SER A O 1
ATOM 580 N N . GLY A 1 79 ? -0.448 -9.186 16.274 1.00 69.75 79 GLY A N 1
ATOM 581 C CA . GLY A 1 79 ? 0.735 -8.993 15.440 1.00 69.75 79 GLY A CA 1
ATOM 582 C C . GLY A 1 79 ? 1.362 -7.615 15.629 1.00 69.75 79 GLY A C 1
ATOM 583 O O . GLY A 1 79 ? 0.990 -6.833 16.511 1.00 69.75 79 GLY A O 1
ATOM 584 N N . LYS A 1 80 ? 2.409 -7.358 14.849 1.00 80.25 80 LYS A N 1
ATOM 585 C CA . LYS A 1 80 ? 3.374 -6.301 15.159 1.00 80.25 80 LYS A CA 1
ATOM 586 C C . LYS A 1 80 ? 2.801 -4.912 14.941 1.00 80.25 80 LYS A C 1
ATOM 588 O O . LYS A 1 80 ? 3.233 -3.980 15.617 1.00 80.25 80 LYS A O 1
ATOM 593 N N . VAL A 1 81 ? 1.859 -4.780 14.008 1.00 93.56 81 VAL A N 1
ATOM 594 C CA . VAL A 1 81 ? 1.292 -3.493 13.625 1.00 93.56 81 VAL A CA 1
ATOM 595 C C . VAL A 1 81 ? -0.049 -3.257 14.307 1.00 93.56 81 VAL A C 1
ATOM 597 O O . VAL A 1 81 ? -0.993 -4.043 14.215 1.00 93.56 81 VAL A O 1
ATOM 600 N N . THR A 1 82 ? -0.137 -2.119 14.990 1.00 95.50 82 THR A N 1
ATOM 601 C CA . THR A 1 82 ? -1.390 -1.587 15.514 1.00 95.50 82 THR A CA 1
ATOM 602 C C . THR A 1 82 ? -2.063 -0.741 14.442 1.00 95.50 82 THR A C 1
ATOM 604 O O . THR A 1 82 ? -1.519 0.269 14.002 1.00 95.50 82 THR A O 1
ATOM 607 N N . TYR A 1 83 ? -3.265 -1.138 14.044 1.00 96.81 83 TYR A N 1
ATOM 608 C CA . TYR A 1 83 ? -4.079 -0.422 13.076 1.00 96.81 83 TYR A CA 1
ATOM 609 C C . TYR A 1 83 ? -5.197 0.328 13.807 1.00 96.81 83 TYR A C 1
ATOM 611 O O . TYR A 1 83 ? -6.160 -0.254 14.309 1.00 96.81 83 TYR A O 1
ATOM 619 N N . ASN A 1 84 ? -5.043 1.640 13.920 1.00 97.06 84 ASN A N 1
ATOM 620 C CA . ASN A 1 84 ? -5.972 2.514 14.612 1.00 97.06 84 ASN A CA 1
ATOM 621 C C . ASN A 1 84 ? -7.044 3.011 13.631 1.00 97.06 84 ASN A C 1
ATOM 623 O O . ASN A 1 84 ? -6.736 3.682 12.648 1.00 97.06 84 ASN A O 1
ATOM 627 N N . CYS A 1 85 ? -8.313 2.717 13.916 1.00 97.88 85 CYS A N 1
ATOM 628 C CA . CYS A 1 85 ? -9.431 3.111 13.057 1.00 97.88 85 CYS A CA 1
ATOM 629 C C . CYS A 1 85 ? -9.690 4.633 13.034 1.00 97.88 85 CYS A C 1
ATOM 631 O O . CYS A 1 85 ? -10.560 5.084 12.292 1.00 97.88 85 CYS A O 1
ATOM 633 N N . GLY A 1 86 ? -9.004 5.440 13.844 1.00 96.88 86 GLY A N 1
ATOM 634 C CA . GLY A 1 86 ? -9.181 6.891 13.866 1.00 96.88 86 GLY A CA 1
ATOM 635 C C . GLY A 1 86 ? -10.494 7.344 14.507 1.00 96.88 86 GLY A C 1
ATOM 636 O O . GLY A 1 86 ? -10.991 8.426 14.201 1.00 96.88 86 GLY A O 1
ATOM 637 N N . ASN A 1 87 ? -11.120 6.537 15.376 1.00 96.19 87 ASN A N 1
ATOM 638 C CA . ASN A 1 87 ? -12.281 7.011 16.133 1.00 96.19 87 ASN A CA 1
ATOM 639 C C . ASN A 1 87 ? -11.890 8.220 16.992 1.00 96.19 87 ASN A C 1
ATOM 641 O O . ASN A 1 87 ? -10.968 8.136 17.804 1.00 96.19 87 ASN A O 1
ATOM 645 N N . GLY A 1 88 ? -12.614 9.324 16.821 1.00 92.44 88 GLY A N 1
ATOM 646 C CA . GLY A 1 88 ? -12.327 10.597 17.481 1.00 92.44 88 GLY A CA 1
ATOM 647 C C . GLY A 1 88 ? -11.234 11.436 16.811 1.00 92.44 88 GLY A C 1
ATOM 648 O O . GLY A 1 88 ? -11.040 12.568 17.237 1.00 92.44 88 GLY A O 1
ATOM 649 N N . THR A 1 89 ? -10.568 10.928 15.767 1.00 93.94 89 THR A N 1
ATOM 650 C CA . THR A 1 89 ? -9.603 11.689 14.965 1.00 93.94 89 THR A CA 1
ATOM 651 C C . THR A 1 89 ? -10.334 12.596 13.979 1.00 93.94 89 THR A C 1
ATOM 653 O O . THR A 1 89 ? -11.278 12.190 13.300 1.00 93.94 89 THR A O 1
ATOM 656 N N . THR A 1 90 ? -9.884 13.838 13.882 1.00 94.06 90 THR A N 1
ATOM 657 C CA . THR A 1 90 ? -10.353 14.841 12.927 1.00 94.06 90 THR A CA 1
ATOM 658 C C . THR A 1 90 ? -9.419 14.925 11.723 1.00 94.06 90 THR A C 1
ATOM 660 O O . THR A 1 90 ? -8.223 14.661 11.813 1.00 94.06 90 THR A O 1
ATOM 663 N N . GLN A 1 91 ? -9.941 15.367 10.578 1.00 89.94 91 GLN A N 1
ATOM 664 C CA . GLN A 1 91 ? -9.131 15.508 9.365 1.00 89.94 91 GLN A CA 1
ATOM 665 C C . GLN A 1 91 ? -8.034 16.581 9.524 1.00 89.94 91 GLN A C 1
ATOM 667 O O . GLN A 1 91 ? -6.956 16.464 8.951 1.00 89.94 91 GLN A O 1
ATOM 672 N N . SER A 1 92 ? -8.257 17.599 10.363 1.00 90.44 92 SER A N 1
ATOM 673 C CA . SER A 1 92 ? -7.227 18.585 10.716 1.00 90.44 92 SER A CA 1
ATOM 674 C C . SER A 1 92 ? -6.046 17.982 11.477 1.00 90.44 92 SER A C 1
ATOM 676 O O . SER A 1 92 ? -4.916 18.408 11.261 1.00 90.44 92 SER A O 1
ATOM 678 N N . GLU A 1 93 ? -6.277 16.981 12.333 1.00 90.44 93 GLU A N 1
ATOM 679 C CA . GLU A 1 93 ? -5.194 16.267 13.031 1.00 90.44 93 GLU A CA 1
ATOM 680 C C . GLU A 1 93 ? -4.365 15.406 12.071 1.00 90.44 93 GLU A C 1
ATOM 682 O O . GLU A 1 93 ? -3.195 15.148 12.336 1.00 90.44 93 GLU A O 1
ATOM 687 N N . CYS A 1 94 ? -4.941 15.047 10.924 1.00 88.50 94 CYS A N 1
ATOM 688 C CA . CYS A 1 94 ? -4.250 14.409 9.808 1.00 88.50 94 CYS A CA 1
ATOM 689 C C .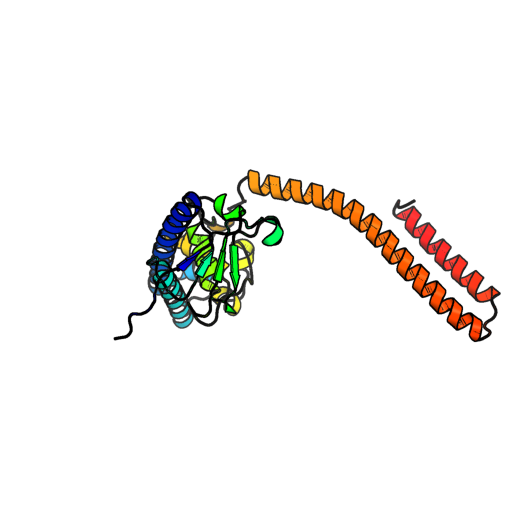 CYS A 1 94 ? -3.539 15.389 8.859 1.00 88.50 94 CYS A C 1
ATOM 691 O O . CYS A 1 94 ? -3.062 14.978 7.807 1.00 88.50 94 CYS A O 1
ATOM 693 N N . GLY A 1 95 ? -3.470 16.682 9.192 1.00 81.62 95 GLY A N 1
ATOM 694 C CA . GLY A 1 95 ? -2.830 17.693 8.342 1.00 81.62 95 GLY A CA 1
ATOM 695 C C . GLY A 1 95 ? -3.771 18.403 7.363 1.00 81.62 95 GLY A C 1
ATOM 696 O O . GLY A 1 95 ? -3.303 19.171 6.526 1.00 81.62 95 GLY A O 1
ATOM 697 N N . GLY A 1 96 ? -5.089 18.213 7.485 1.00 82.19 96 GLY A N 1
ATOM 698 C CA . GLY A 1 96 ? -6.093 18.864 6.640 1.00 82.19 96 GLY A CA 1
ATOM 699 C C . GLY A 1 96 ? -6.623 17.948 5.538 1.00 82.19 96 GLY A C 1
ATOM 700 O O . GLY A 1 96 ? -6.564 16.731 5.656 1.00 82.19 96 GLY A O 1
ATOM 701 N N . SER A 1 97 ? -7.205 18.521 4.484 1.00 77.06 97 SER A N 1
ATOM 702 C CA . SER A 1 97 ? -7.850 17.760 3.403 1.00 77.06 97 SER A CA 1
ATOM 703 C C . SER A 1 97 ? -6.848 16.937 2.589 1.00 77.06 97 SER A C 1
ATOM 705 O O . SER A 1 97 ? -5.838 17.491 2.148 1.00 77.06 97 SER A O 1
ATOM 707 N N . GLY A 1 98 ? -7.171 15.672 2.299 1.00 75.38 98 GLY A N 1
ATOM 708 C CA . GLY A 1 98 ? -6.417 14.842 1.349 1.00 75.38 98 GLY A CA 1
ATOM 709 C C . GLY A 1 98 ? -5.777 13.582 1.942 1.00 75.38 98 GLY A C 1
ATOM 710 O O . GLY A 1 98 ? -5.973 12.517 1.358 1.00 75.38 98 GLY A O 1
ATOM 711 N N . PRO A 1 99 ? -5.044 13.651 3.071 1.00 86.44 99 PRO A N 1
ATOM 712 C CA . PRO A 1 99 ? -4.477 12.469 3.713 1.00 86.44 99 PRO A CA 1
ATOM 713 C C . PRO A 1 99 ? -5.553 11.456 4.103 1.00 86.44 99 PRO A C 1
ATOM 715 O O . PRO A 1 99 ? -6.512 11.782 4.808 1.00 86.44 99 PRO A O 1
ATOM 718 N N . LEU A 1 100 ? -5.381 10.221 3.637 1.00 91.75 100 LEU A N 1
ATOM 719 C CA . LEU A 1 100 ? -6.287 9.111 3.926 1.00 91.75 100 LEU A CA 1
ATOM 720 C C . LEU A 1 100 ? -5.880 8.407 5.224 1.00 91.75 100 LEU A C 1
ATOM 722 O O . LEU A 1 100 ? -6.722 8.064 6.046 1.00 91.75 100 LEU A O 1
ATOM 726 N N . ALA A 1 101 ? -4.590 8.229 5.447 1.00 95.50 101 ALA A N 1
ATOM 727 C CA . ALA A 1 101 ? -4.051 7.647 6.658 1.00 95.50 101 ALA A CA 1
ATOM 728 C C . ALA A 1 101 ? -2.628 8.173 6.868 1.00 95.50 101 ALA A C 1
ATOM 730 O O . ALA A 1 101 ? -2.135 8.991 6.089 1.00 95.50 101 ALA A O 1
ATOM 731 N N . TYR A 1 102 ? -2.011 7.765 7.971 1.00 93.06 102 TYR A N 1
ATOM 732 C CA . TYR A 1 102 ? -0.583 7.945 8.173 1.00 93.06 102 TYR A CA 1
ATOM 733 C C . TYR A 1 102 ? 0.012 6.784 8.968 1.00 93.06 102 TYR A C 1
ATOM 735 O O . TYR A 1 102 ? -0.600 6.257 9.909 1.00 93.06 102 TYR A O 1
ATOM 743 N N . ALA A 1 103 ? 1.252 6.437 8.634 1.00 94.50 103 ALA A N 1
ATOM 744 C CA . ALA A 1 103 ? 2.045 5.427 9.310 1.00 94.50 103 ALA A CA 1
ATOM 745 C C . ALA A 1 103 ? 3.142 6.053 10.183 1.00 94.50 103 ALA A C 1
ATOM 747 O O . ALA A 1 103 ? 3.955 6.870 9.753 1.00 94.50 103 ALA A O 1
ATOM 748 N N . VAL A 1 104 ? 3.225 5.606 11.432 1.00 94.19 104 VAL A N 1
ATOM 749 C CA . VAL A 1 104 ? 4.305 5.923 12.368 1.00 94.19 104 VAL A CA 1
ATOM 750 C C . VAL A 1 104 ? 5.148 4.666 12.562 1.00 94.19 104 VAL A C 1
ATOM 752 O O . VAL A 1 104 ? 4.947 3.892 13.500 1.00 94.19 104 VAL A O 1
ATOM 755 N N . SER A 1 105 ? 6.107 4.469 11.654 1.00 92.38 105 SER A N 1
ATOM 756 C CA . SER A 1 105 ? 6.941 3.259 11.568 1.00 92.38 105 SER A CA 1
ATOM 757 C C . SER A 1 105 ? 7.630 2.905 12.892 1.00 92.38 105 SER A C 1
ATOM 759 O O . SER A 1 105 ? 7.567 1.767 13.341 1.00 92.38 105 SER A O 1
ATOM 761 N N . ALA A 1 106 ? 8.183 3.898 13.600 1.00 91.25 106 ALA A N 1
ATOM 762 C CA . ALA A 1 106 ? 8.851 3.699 14.893 1.00 91.25 106 ALA A CA 1
ATOM 763 C C . ALA A 1 106 ? 7.928 3.178 16.015 1.00 91.25 106 ALA A C 1
ATOM 765 O O . ALA A 1 106 ? 8.412 2.733 17.053 1.00 91.25 106 ALA A O 1
ATOM 766 N N . GLN A 1 107 ? 6.609 3.267 15.832 1.00 92.56 107 GLN A N 1
ATOM 767 C CA . GLN A 1 107 ? 5.599 2.779 16.771 1.00 92.56 107 GLN A CA 1
ATOM 768 C C . GLN A 1 107 ? 4.839 1.562 16.228 1.00 92.56 107 GLN A C 1
ATOM 770 O O . GLN A 1 107 ? 3.918 1.096 16.895 1.00 92.56 107 GLN A O 1
ATOM 775 N N . ASN A 1 108 ? 5.179 1.076 15.025 1.00 95.00 108 ASN A N 1
ATOM 776 C CA . ASN A 1 108 ? 4.399 0.089 14.276 1.00 95.00 108 ASN A CA 1
ATOM 777 C C . ASN A 1 108 ? 2.903 0.423 14.278 1.00 95.00 108 ASN A C 1
ATOM 779 O O . ASN A 1 108 ? 2.061 -0.422 14.585 1.00 95.00 108 ASN A O 1
ATOM 783 N N . LYS A 1 109 ? 2.570 1.687 14.012 1.00 96.25 109 LYS A N 1
ATOM 784 C CA . LYS A 1 109 ? 1.201 2.183 14.129 1.00 96.25 109 LYS A CA 1
ATOM 785 C C . LYS A 1 109 ? 0.751 2.836 12.837 1.00 96.25 109 LYS A C 1
ATOM 787 O O . LYS A 1 109 ? 1.453 3.694 12.319 1.00 96.25 109 LYS A O 1
ATOM 792 N N . ILE A 1 110 ? -0.434 2.468 12.372 1.00 97.81 110 ILE A N 1
ATOM 793 C CA . ILE A 1 110 ? -1.138 3.123 11.266 1.00 97.81 110 ILE A CA 1
ATOM 794 C C . ILE A 1 110 ? -2.407 3.745 11.833 1.00 97.81 110 ILE A C 1
ATOM 796 O O . ILE A 1 110 ? -3.034 3.156 12.716 1.00 97.81 110 ILE A O 1
ATOM 800 N N . VAL A 1 111 ? -2.772 4.935 11.368 1.00 97.88 111 VAL A N 1
ATOM 801 C CA . VAL A 1 111 ? -3.989 5.630 11.795 1.00 97.88 111 VAL A CA 1
ATOM 802 C C . VAL A 1 111 ? -4.778 6.081 10.577 1.00 97.88 111 VAL A C 1
ATOM 804 O O . VAL A 1 111 ? -4.254 6.811 9.741 1.00 97.88 111 VAL A O 1
ATOM 807 N N . ASN A 1 112 ? -6.048 5.683 10.507 1.00 97.75 112 ASN A N 1
ATOM 808 C CA . ASN A 1 112 ? -6.959 6.185 9.484 1.00 97.75 112 ASN A CA 1
ATOM 809 C C . ASN A 1 112 ? -7.407 7.611 9.781 1.00 97.75 112 ASN A C 1
ATOM 811 O O . ASN A 1 112 ? -7.793 7.943 10.903 1.00 97.75 112 ASN A O 1
ATOM 815 N N . CYS A 1 113 ? -7.447 8.421 8.733 1.00 96.44 113 CYS A N 1
ATOM 816 C CA . CYS A 1 113 ? -8.068 9.734 8.734 1.00 96.44 113 CYS A CA 1
ATOM 817 C C . CYS A 1 113 ? -9.535 9.633 8.294 1.00 96.44 113 CYS A C 1
ATOM 819 O O . CYS A 1 113 ? -9.915 8.682 7.602 1.00 96.44 113 CYS A O 1
ATOM 821 N N . PRO A 1 114 ? -10.390 10.604 8.663 1.00 95.19 114 PRO A N 1
ATOM 822 C CA . PRO A 1 114 ? -11.790 10.615 8.243 1.00 95.19 114 PRO A CA 1
ATOM 823 C C . PRO A 1 114 ? -12.010 10.445 6.732 1.00 95.19 114 PRO A C 1
ATOM 825 O O . PRO A 1 114 ? -12.951 9.753 6.341 1.00 95.19 114 PRO A O 1
ATOM 828 N N . ASP A 1 115 ? -11.148 11.015 5.884 1.00 91.06 115 ASP A N 1
ATOM 829 C CA . ASP A 1 115 ? -11.275 10.924 4.423 1.00 91.06 115 ASP A CA 1
ATOM 830 C C . ASP A 1 115 ? -11.108 9.493 3.871 1.00 91.06 115 ASP A C 1
ATOM 832 O O . ASP A 1 115 ? -11.720 9.160 2.855 1.00 91.06 115 ASP A O 1
ATOM 836 N N . TRP A 1 116 ? -10.399 8.595 4.565 1.00 95.69 116 TRP A N 1
ATOM 837 C CA . TRP A 1 116 ? -10.293 7.181 4.166 1.00 95.69 116 TRP A CA 1
ATOM 838 C C . TRP A 1 116 ? -11.631 6.442 4.215 1.00 95.69 116 TRP A C 1
ATOM 840 O O . TRP A 1 116 ? -11.911 5.564 3.401 1.00 95.69 116 TRP A O 1
ATOM 850 N N . TYR A 1 117 ? -12.528 6.837 5.116 1.00 94.75 117 TYR A N 1
ATOM 851 C CA . TYR A 1 117 ? -13.871 6.260 5.161 1.00 94.75 117 TYR A CA 1
ATOM 852 C C . TYR A 1 117 ? -14.782 6.767 4.034 1.00 94.75 117 TYR A C 1
ATOM 854 O O . TYR A 1 117 ? -15.871 6.224 3.854 1.00 94.75 117 TYR A O 1
ATOM 862 N N . LYS A 1 118 ? -14.362 7.797 3.284 1.00 93.19 118 LYS A N 1
ATOM 863 C CA . LYS A 1 118 ? -15.114 8.359 2.151 1.00 93.19 118 LYS A CA 1
ATOM 864 C C . LYS A 1 118 ? -14.730 7.737 0.805 1.00 93.19 118 LYS A C 1
ATOM 866 O O . LYS A 1 118 ? -15.482 7.895 -0.156 1.00 93.19 118 LYS A O 1
ATOM 871 N N . ILE A 1 119 ? -13.573 7.076 0.707 1.00 91.19 119 ILE A N 1
ATOM 872 C CA . ILE A 1 119 ? -13.156 6.399 -0.529 1.00 91.19 119 ILE A CA 1
ATOM 873 C C . ILE A 1 119 ? -13.864 5.050 -0.693 1.00 91.19 119 ILE A C 1
ATOM 875 O O . ILE A 1 119 ? -14.435 4.499 0.251 1.00 91.19 119 ILE A O 1
ATOM 879 N N . VAL A 1 120 ? -13.856 4.533 -1.920 1.00 92.75 120 VAL A N 1
ATOM 880 C CA . VAL A 1 120 ? -14.553 3.292 -2.267 1.00 92.75 120 VAL A CA 1
ATOM 881 C C . VAL A 1 120 ? -13.900 2.073 -1.597 1.00 92.75 120 VAL A C 1
ATOM 883 O O . VAL A 1 120 ? -12.684 2.057 -1.397 1.00 92.75 120 VAL A O 1
ATOM 886 N N . PRO A 1 121 ? -14.677 1.030 -1.257 1.00 92.44 121 PRO A N 1
ATOM 887 C CA . PRO A 1 121 ? -14.127 -0.203 -0.693 1.00 92.44 121 PRO A CA 1
ATOM 888 C C . PRO A 1 121 ? -13.364 -1.045 -1.727 1.00 92.44 121 PRO A C 1
ATOM 890 O O . PRO A 1 121 ? -12.454 -1.780 -1.356 1.00 92.44 121 PRO A O 1
ATOM 893 N N . VAL A 1 122 ? -13.740 -0.945 -3.007 1.00 93.62 122 VAL A N 1
ATOM 894 C CA . VAL A 1 122 ? -13.103 -1.624 -4.143 1.00 93.62 122 VAL A CA 1
ATOM 895 C C . VAL A 1 122 ? -13.161 -0.683 -5.344 1.00 93.62 122 VAL A C 1
ATOM 897 O O . VAL A 1 122 ? -14.224 -0.123 -5.619 1.00 93.62 122 VAL A O 1
ATOM 900 N N . ILE A 1 123 ? -12.032 -0.484 -6.021 1.00 91.19 123 ILE A N 1
ATOM 901 C CA . ILE A 1 123 ? -11.971 0.283 -7.272 1.00 91.19 123 ILE A CA 1
ATOM 902 C C . ILE A 1 123 ? -12.522 -0.520 -8.454 1.00 91.19 123 ILE A C 1
ATOM 904 O O . ILE A 1 123 ? -12.451 -1.745 -8.471 1.00 91.19 123 ILE A O 1
ATOM 908 N N . ASP A 1 124 ? -13.022 0.178 -9.470 1.00 92.06 124 ASP A N 1
ATOM 909 C CA . ASP A 1 124 ? -13.432 -0.394 -10.759 1.00 92.06 124 ASP A CA 1
ATOM 910 C C . ASP A 1 124 ? -12.685 0.237 -11.949 1.00 92.06 124 ASP A C 1
ATOM 912 O O . ASP A 1 124 ? -13.005 -0.024 -13.109 1.00 92.06 124 ASP A O 1
ATOM 916 N N . ASN A 1 125 ? -11.671 1.059 -11.665 1.00 88.94 125 ASN A N 1
ATOM 917 C CA . ASN A 1 125 ? -10.923 1.818 -12.653 1.00 88.94 125 ASN A CA 1
ATOM 918 C C . ASN A 1 125 ? -9.412 1.837 -12.361 1.00 88.94 125 ASN A C 1
ATOM 920 O O . ASN A 1 125 ? -8.968 2.068 -11.233 1.00 88.94 125 ASN A O 1
ATOM 924 N N . CYS A 1 126 ? -8.609 1.659 -13.411 1.00 91.88 126 CYS A N 1
ATOM 925 C CA . CYS A 1 126 ? -7.149 1.703 -13.345 1.00 91.88 126 CYS A CA 1
ATOM 926 C C . CYS A 1 126 ? -6.647 3.047 -12.823 1.00 91.88 126 CYS A C 1
ATOM 928 O O . CYS A 1 126 ? -7.023 4.075 -13.366 1.00 91.88 126 CYS A O 1
ATOM 930 N N . GLY A 1 127 ? -5.750 3.045 -11.831 1.00 87.94 127 GLY A N 1
ATOM 931 C CA . GLY A 1 127 ? -5.173 4.265 -11.240 1.00 87.94 127 GLY A CA 1
ATOM 932 C C . GLY A 1 127 ? -5.983 4.876 -10.090 1.00 87.94 127 GLY A C 1
ATOM 933 O O . GLY A 1 127 ? -5.608 5.932 -9.583 1.00 87.94 127 GLY A O 1
ATOM 934 N N . GLY A 1 128 ? -7.090 4.244 -9.687 1.00 89.75 128 GLY A N 1
ATOM 935 C CA . GLY A 1 128 ? -7.810 4.595 -8.466 1.00 89.75 128 GLY A CA 1
ATOM 936 C C . GLY A 1 128 ? -7.153 4.028 -7.202 1.00 89.75 128 GLY A C 1
ATOM 937 O O . GLY A 1 128 ? -6.303 3.145 -7.269 1.00 89.75 128 GLY A O 1
ATOM 938 N N . THR A 1 129 ? -7.617 4.509 -6.047 1.00 93.19 129 THR A N 1
ATOM 939 C CA . THR A 1 129 ? -7.270 3.987 -4.717 1.00 93.19 129 THR A CA 1
ATOM 940 C C . THR A 1 129 ? -8.551 3.559 -4.007 1.00 93.19 129 THR A C 1
ATOM 942 O O . THR A 1 129 ? -9.493 4.349 -3.902 1.00 93.19 129 THR A O 1
ATOM 945 N N . ASP A 1 130 ? -8.573 2.329 -3.496 1.00 96.44 130 ASP A N 1
ATOM 946 C CA . ASP A 1 130 ? -9.591 1.836 -2.564 1.00 96.44 130 ASP A CA 1
ATOM 947 C C . ASP A 1 130 ? -9.036 1.723 -1.138 1.00 96.44 130 ASP A C 1
ATOM 949 O O . ASP A 1 130 ? -7.855 1.956 -0.869 1.00 96.44 130 ASP A O 1
ATOM 953 N N . GLN A 1 131 ? -9.913 1.390 -0.197 1.00 97.56 131 GLN A N 1
ATO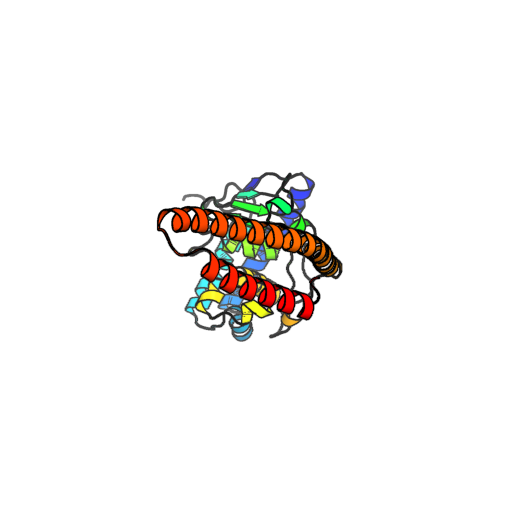M 954 C CA . GLN A 1 131 ? -9.575 1.237 1.216 1.00 97.56 131 GLN A CA 1
ATOM 955 C C . GLN A 1 131 ? -8.445 0.225 1.472 1.00 97.56 131 GLN A C 1
ATOM 957 O O . GLN A 1 131 ? -7.582 0.474 2.318 1.00 97.56 131 GLN A O 1
ATOM 962 N N . GLY A 1 132 ? -8.423 -0.899 0.749 1.00 98.25 132 GLY A N 1
ATOM 963 C CA . GLY A 1 132 ? -7.385 -1.920 0.903 1.00 98.25 132 GLY A CA 1
ATOM 964 C C . GLY A 1 132 ? -6.068 -1.523 0.237 1.00 98.25 132 GLY A C 1
ATOM 965 O O . GLY A 1 132 ? -4.997 -1.785 0.774 1.00 98.25 132 GLY A O 1
ATOM 966 N N . LEU A 1 133 ? -6.132 -0.825 -0.889 1.00 98.56 133 LEU A N 1
ATOM 967 C CA . LEU A 1 133 ? -4.980 -0.244 -1.569 1.00 98.56 133 LEU A CA 1
ATOM 968 C C . LEU A 1 133 ? -4.290 0.842 -0.729 1.00 98.56 133 LEU A C 1
ATOM 970 O O . LEU A 1 133 ? -3.068 0.825 -0.573 1.00 98.56 133 LEU A O 1
ATOM 974 N N . ALA A 1 134 ? -5.069 1.713 -0.083 1.00 97.94 134 ALA A N 1
ATOM 975 C CA . ALA A 1 134 ? -4.548 2.651 0.908 1.00 97.94 134 ALA A CA 1
ATOM 976 C C . ALA A 1 134 ? -3.906 1.918 2.105 1.00 97.94 134 ALA A C 1
ATOM 978 O O . ALA A 1 134 ? -2.878 2.343 2.615 1.00 97.94 134 ALA A O 1
ATOM 979 N N . MET A 1 135 ? -4.443 0.770 2.534 1.00 98.31 135 MET A N 1
ATOM 980 C CA . MET A 1 135 ? -3.784 -0.055 3.558 1.00 98.31 135 MET A CA 1
ATOM 981 C C . MET A 1 135 ? -2.449 -0.644 3.089 1.00 98.31 135 MET A C 1
ATOM 983 O O . MET A 1 135 ? -1.504 -0.681 3.874 1.00 98.31 135 MET A O 1
ATOM 987 N N . VAL A 1 136 ? -2.351 -1.095 1.834 1.00 98.81 136 VAL A N 1
ATOM 988 C CA . VAL A 1 136 ? -1.089 -1.585 1.249 1.00 98.81 136 VAL A CA 1
ATOM 989 C C . VAL A 1 136 ? -0.021 -0.488 1.276 1.00 98.81 136 VAL A C 1
ATOM 991 O O 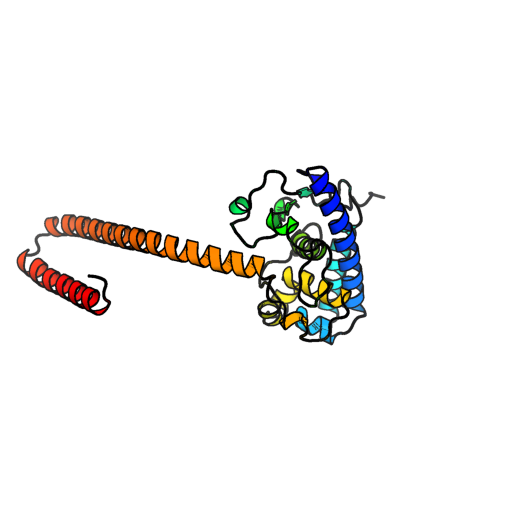. VAL A 1 136 ? 1.109 -0.764 1.683 1.00 98.81 136 VAL A O 1
ATOM 994 N N . HIS A 1 137 ? -0.391 0.745 0.914 1.00 98.69 137 HIS A N 1
ATOM 995 C CA . HIS A 1 137 ? 0.470 1.925 1.023 1.00 98.69 137 HIS A CA 1
ATOM 996 C C . HIS A 1 137 ? 1.011 2.085 2.451 1.00 98.69 137 HIS A C 1
ATOM 998 O O . HIS A 1 137 ? 2.219 1.998 2.669 1.00 98.69 137 HIS A O 1
ATOM 1004 N N . GLU A 1 138 ? 0.130 2.213 3.444 1.00 98.44 138 GLU A N 1
ATOM 1005 C CA . GLU A 1 138 ? 0.545 2.477 4.828 1.00 98.44 138 GLU A CA 1
ATOM 1006 C C . GLU A 1 138 ? 1.357 1.333 5.447 1.00 98.44 138 GLU A C 1
ATOM 1008 O O . GLU A 1 138 ? 2.319 1.561 6.181 1.00 98.44 138 GLU A O 1
ATOM 1013 N N . LEU A 1 139 ? 1.010 0.079 5.141 1.00 98.31 139 LEU A N 1
ATOM 1014 C CA . LEU A 1 139 ? 1.756 -1.083 5.631 1.00 98.31 139 LEU A CA 1
ATOM 1015 C C . LEU A 1 139 ? 3.177 -1.133 5.068 1.00 98.31 139 LEU A C 1
ATOM 1017 O O . LEU A 1 139 ? 4.080 -1.620 5.749 1.00 98.31 139 LEU A O 1
ATOM 1021 N N . SER A 1 140 ? 3.395 -0.599 3.865 1.00 98.50 140 SER A N 1
ATOM 1022 C CA . SER A 1 140 ? 4.726 -0.536 3.259 1.00 98.50 140 SER A CA 1
ATOM 1023 C C . SER A 1 140 ? 5.686 0.401 4.011 1.00 98.50 140 SER A C 1
ATOM 1025 O O . SER A 1 140 ? 6.898 0.168 4.000 1.00 98.50 140 SER A O 1
ATOM 1027 N N . HIS A 1 141 ? 5.163 1.399 4.735 1.00 98.19 141 HIS A N 1
ATOM 1028 C CA . HIS A 1 141 ? 5.960 2.296 5.578 1.00 98.19 141 HIS A CA 1
ATOM 1029 C C . HIS A 1 141 ? 6.430 1.652 6.888 1.00 98.19 141 HIS A C 1
ATOM 1031 O O . HIS A 1 141 ? 7.282 2.213 7.588 1.00 98.19 141 HIS A O 1
ATOM 1037 N N . ILE A 1 142 ? 5.881 0.500 7.283 1.00 97.25 142 ILE A N 1
ATOM 1038 C CA . ILE A 1 142 ? 6.203 -0.109 8.573 1.00 97.25 142 ILE A CA 1
ATOM 1039 C C . ILE A 1 142 ? 7.440 -1.002 8.447 1.00 97.25 142 ILE A C 1
ATOM 1041 O O . ILE A 1 142 ? 7.399 -2.083 7.865 1.00 97.25 142 ILE A O 1
ATOM 1045 N N . ASN A 1 143 ? 8.545 -0.579 9.065 1.00 95.12 143 ASN A N 1
ATOM 1046 C CA . ASN A 1 143 ? 9.831 -1.273 8.983 1.00 95.12 143 ASN A CA 1
ATOM 1047 C C . ASN A 1 143 ? 9.763 -2.722 9.503 1.00 95.12 143 ASN A C 1
ATOM 1049 O O . ASN A 1 143 ? 10.461 -3.599 8.995 1.00 95.12 143 ASN A O 1
ATOM 1053 N N . ASP A 1 144 ? 8.916 -2.986 10.501 1.00 93.88 144 ASP A N 1
ATOM 1054 C CA . ASP A 1 144 ? 8.762 -4.327 11.077 1.00 93.88 144 ASP A CA 1
ATOM 1055 C C . ASP A 1 144 ? 7.884 -5.265 10.235 1.00 93.88 144 ASP A C 1
ATOM 1057 O O . ASP A 1 144 ? 7.898 -6.484 10.477 1.00 93.88 144 ASP A O 1
ATOM 1061 N N . VAL A 1 145 ? 7.156 -4.710 9.254 1.00 95.69 145 VAL A N 1
ATOM 1062 C CA . VAL A 1 145 ? 6.529 -5.468 8.165 1.00 95.69 145 VAL A CA 1
ATOM 1063 C C . VAL A 1 145 ? 7.616 -5.849 7.168 1.00 95.69 145 VAL A C 1
ATOM 1065 O O . VAL A 1 145 ? 7.860 -7.036 6.961 1.00 95.69 145 VAL A O 1
ATOM 1068 N N . TYR A 1 146 ? 8.328 -4.866 6.611 1.00 97.06 146 TYR A N 1
ATOM 1069 C CA . TYR A 1 146 ? 9.465 -5.109 5.726 1.00 97.06 146 TYR A CA 1
ATOM 1070 C C . TYR A 1 146 ? 10.479 -3.961 5.791 1.00 97.06 146 TYR A C 1
ATOM 1072 O O . TYR A 1 146 ? 10.102 -2.792 5.813 1.00 97.06 146 TYR A O 1
ATOM 1080 N N . SER A 1 147 ? 11.773 -4.295 5.773 1.00 96.25 147 SER A N 1
ATOM 1081 C CA . SER A 1 147 ? 12.869 -3.327 5.877 1.00 96.25 147 SER A CA 1
ATOM 1082 C C . SER A 1 147 ? 13.725 -3.312 4.602 1.00 96.25 147 SER A C 1
ATOM 1084 O O . SER A 1 147 ? 14.039 -4.389 4.090 1.00 96.25 147 SER A O 1
ATOM 1086 N N . PRO A 1 148 ? 14.145 -2.132 4.105 1.00 96.69 148 PRO A N 1
ATOM 1087 C CA . PRO A 1 148 ? 13.804 -0.799 4.617 1.00 96.69 148 PRO A CA 1
ATOM 1088 C C . PRO A 1 148 ? 12.323 -0.448 4.371 1.00 96.69 148 PRO A C 1
ATOM 1090 O O . PRO A 1 148 ? 11.728 -0.991 3.430 1.00 96.69 148 PRO A O 1
ATOM 1093 N N . PRO A 1 149 ? 11.731 0.439 5.199 1.00 95.62 149 PRO A N 1
ATOM 1094 C CA . PRO A 1 149 ? 10.385 0.937 4.958 1.00 95.62 149 PRO A CA 1
ATOM 1095 C C . PRO A 1 149 ? 10.375 1.814 3.706 1.00 95.62 149 PRO A C 1
ATOM 1097 O O . PRO A 1 149 ? 11.385 2.431 3.350 1.00 95.62 149 PRO A O 1
ATOM 1100 N N . THR A 1 150 ? 9.223 1.891 3.054 1.00 97.38 150 THR A N 1
ATOM 1101 C CA . THR A 1 150 ? 9.000 2.867 1.986 1.00 97.38 150 THR A CA 1
ATOM 1102 C C . THR A 1 150 ? 8.920 4.292 2.541 1.00 97.38 150 THR A C 1
ATOM 1104 O O . THR A 1 150 ? 8.727 4.522 3.738 1.00 97.38 150 THR A O 1
ATOM 1107 N N . GLN A 1 151 ? 9.056 5.258 1.643 1.00 94.19 151 GLN A N 1
ATOM 1108 C CA . GLN A 1 151 ? 8.813 6.681 1.847 1.00 94.19 151 GLN A CA 1
ATOM 1109 C C . GLN A 1 151 ? 7.755 7.160 0.848 1.00 94.19 151 GLN A C 1
ATOM 1111 O O . GLN A 1 151 ? 7.349 6.414 -0.042 1.00 94.19 151 GLN A O 1
ATOM 1116 N N . ASP A 1 152 ? 7.355 8.418 0.983 1.00 91.00 152 ASP A N 1
ATOM 1117 C CA . ASP A 1 152 ? 6.461 9.100 0.052 1.00 91.00 152 ASP A CA 1
ATOM 1118 C C . ASP A 1 152 ? 7.250 10.037 -0.861 1.00 91.00 152 ASP A C 1
ATOM 1120 O O . ASP A 1 152 ? 7.316 11.249 -0.652 1.00 91.00 152 ASP A O 1
ATOM 1124 N N . PHE A 1 153 ? 7.913 9.465 -1.865 1.00 86.19 153 PHE A N 1
ATOM 1125 C CA . PHE A 1 153 ? 8.659 10.240 -2.858 1.00 86.19 153 PHE A CA 1
ATOM 1126 C C . PHE A 1 153 ? 7.743 10.883 -3.901 1.00 86.19 153 PHE A C 1
ATOM 1128 O O . PHE A 1 153 ? 8.052 11.966 -4.395 1.00 86.19 153 PHE A O 1
ATOM 1135 N N . ALA A 1 154 ? 6.636 10.220 -4.237 1.00 87.94 154 ALA A N 1
ATOM 1136 C CA . ALA A 1 154 ? 5.633 10.719 -5.164 1.00 87.94 154 ALA A CA 1
ATOM 1137 C C . ALA A 1 154 ? 4.264 10.098 -4.877 1.00 87.94 154 ALA A C 1
ATOM 1139 O O . ALA A 1 154 ? 4.171 8.946 -4.447 1.00 87.94 154 ALA A O 1
ATOM 1140 N N . TYR A 1 155 ? 3.212 10.847 -5.205 1.00 85.56 155 TYR A N 1
ATOM 1141 C CA . TYR A 1 155 ? 1.828 10.400 -5.111 1.00 85.56 155 TYR A CA 1
ATOM 1142 C C . TYR A 1 155 ? 1.158 10.472 -6.473 1.00 85.56 155 TYR A C 1
ATOM 1144 O O . TYR A 1 155 ? 1.369 11.414 -7.232 1.00 85.56 155 TYR A O 1
ATOM 1152 N N . LYS A 1 156 ? 0.238 9.543 -6.717 1.00 85.56 156 LYS A N 1
ATOM 1153 C CA . LYS A 1 156 ? -0.513 9.378 -7.958 1.00 85.56 156 LYS A CA 1
ATOM 1154 C C . LYS A 1 156 ? 0.373 8.971 -9.124 1.00 85.56 156 LYS A C 1
ATOM 1156 O O . LYS A 1 156 ? 1.590 9.136 -9.145 1.00 85.56 156 LYS A O 1
ATOM 1161 N N . TYR A 1 157 ? -0.301 8.438 -10.134 1.00 86.19 157 TYR A N 1
ATOM 1162 C CA . TYR A 1 157 ? 0.347 7.810 -11.267 1.00 86.19 157 TYR A CA 1
ATOM 1163 C C . TYR A 1 157 ? 1.356 8.735 -11.964 1.00 86.19 157 TYR A C 1
ATOM 1165 O O . TYR A 1 157 ? 2.483 8.321 -12.211 1.00 86.19 157 TYR A O 1
ATOM 1173 N N . ASN A 1 158 ? 0.967 9.979 -12.269 1.00 87.50 158 ASN A N 1
ATOM 1174 C CA . ASN A 1 158 ? 1.793 10.866 -13.094 1.00 87.50 158 ASN A CA 1
ATOM 1175 C C . ASN A 1 158 ? 3.147 11.172 -12.451 1.00 87.50 158 ASN A C 1
ATOM 1177 O O . ASN A 1 158 ? 4.150 11.160 -13.154 1.00 87.50 158 ASN A O 1
ATOM 1181 N N . ASP A 1 159 ? 3.181 11.371 -11.135 1.00 85.75 159 ASP A N 1
ATOM 1182 C CA . ASP A 1 159 ? 4.415 11.728 -10.442 1.00 85.75 159 ASP A CA 1
ATOM 1183 C C . ASP A 1 159 ? 5.258 10.470 -10.161 1.00 85.75 159 ASP A C 1
ATOM 1185 O O . ASP A 1 159 ? 6.482 10.495 -10.289 1.00 85.75 159 ASP A O 1
ATOM 1189 N N . LEU A 1 160 ? 4.629 9.331 -9.827 1.00 88.25 160 LEU A N 1
ATOM 1190 C CA . LEU A 1 160 ? 5.385 8.121 -9.480 1.00 88.25 160 LEU A CA 1
ATOM 1191 C C . LEU A 1 160 ? 6.078 7.466 -10.678 1.00 88.25 160 LEU A C 1
ATOM 1193 O O . LEU A 1 160 ? 7.143 6.872 -10.507 1.00 88.25 160 LEU A O 1
ATOM 1197 N N . VAL A 1 161 ? 5.532 7.593 -11.895 1.00 88.12 161 VAL A N 1
ATOM 1198 C CA . VAL A 1 161 ? 6.191 7.054 -13.101 1.00 88.12 161 VAL A CA 1
ATOM 1199 C C . VAL A 1 161 ? 7.365 7.912 -13.577 1.00 88.12 161 VAL A C 1
ATOM 1201 O O . VAL A 1 161 ? 8.107 7.498 -14.469 1.00 88.12 161 VAL A O 1
ATOM 1204 N N . GLU A 1 162 ? 7.561 9.093 -12.989 1.00 91.50 162 GLU A N 1
ATOM 1205 C CA . GLU A 1 162 ? 8.734 9.940 -13.220 1.00 91.50 162 GLU A CA 1
ATOM 1206 C C . GLU A 1 162 ? 9.879 9.644 -12.241 1.00 91.50 162 GLU A C 1
ATOM 1208 O O . GLU A 1 162 ? 11.009 10.086 -12.470 1.00 91.50 162 GLU A O 1
ATOM 1213 N N . LEU A 1 163 ? 9.630 8.864 -11.181 1.00 90.75 163 LEU A N 1
ATOM 1214 C CA . LEU A 1 163 ? 10.661 8.518 -10.208 1.00 90.75 163 LEU A CA 1
ATOM 1215 C C . LEU A 1 163 ? 11.819 7.732 -10.855 1.00 90.75 163 LEU A C 1
ATOM 1217 O O . LEU A 1 163 ? 11.611 6.917 -11.759 1.00 90.75 163 LEU A O 1
ATOM 1221 N N . PRO A 1 164 ? 13.061 7.906 -10.372 1.00 94.94 164 PRO A N 1
ATOM 1222 C CA . PRO A 1 164 ? 14.129 6.953 -10.636 1.00 94.94 164 PRO A CA 1
ATOM 1223 C C . PRO A 1 164 ? 13.852 5.635 -9.898 1.00 94.94 164 PRO A C 1
ATOM 1225 O O . PRO A 1 164 ? 13.189 5.617 -8.856 1.00 94.94 164 PRO A O 1
ATOM 1228 N N . LYS A 1 165 ? 14.395 4.518 -10.399 1.00 95.81 165 LYS A N 1
ATOM 1229 C CA . LYS A 1 165 ? 14.116 3.182 -9.843 1.00 95.81 165 LYS A CA 1
ATOM 1230 C C . LYS A 1 165 ? 14.423 3.067 -8.351 1.00 95.81 165 LYS A C 1
ATOM 1232 O O . LYS A 1 165 ? 13.681 2.413 -7.630 1.00 95.81 165 LYS A O 1
ATOM 1237 N N . GLU A 1 166 ? 15.482 3.729 -7.878 1.00 94.56 166 GLU A N 1
ATOM 1238 C CA . GLU A 1 166 ? 15.926 3.674 -6.483 1.00 94.56 166 GLU A CA 1
ATOM 1239 C C . GLU A 1 166 ? 14.886 4.278 -5.533 1.00 94.56 166 GLU A C 1
ATOM 1241 O O . GLU A 1 166 ? 14.793 3.869 -4.378 1.00 94.56 166 GLU A O 1
ATOM 1246 N N . GLN A 1 167 ? 14.091 5.231 -6.027 1.00 96.94 167 GLN A N 1
ATOM 1247 C CA . GLN A 1 167 ? 12.965 5.802 -5.297 1.00 96.94 167 GLN A CA 1
ATOM 1248 C C . GLN A 1 167 ? 11.689 5.006 -5.544 1.00 96.94 167 GLN A C 1
ATOM 1250 O O . GLN A 1 167 ? 10.974 4.731 -4.591 1.00 96.94 167 GLN A O 1
ATOM 1255 N N . ALA A 1 168 ? 11.421 4.574 -6.778 1.00 97.62 168 ALA A N 1
ATOM 1256 C CA . ALA A 1 168 ? 10.198 3.849 -7.122 1.00 97.62 168 ALA A CA 1
ATOM 1257 C C . ALA A 1 168 ? 10.030 2.545 -6.320 1.00 97.62 168 ALA A C 1
ATOM 1259 O O . ALA A 1 168 ? 8.956 2.284 -5.782 1.00 97.62 168 ALA A O 1
ATOM 1260 N N . VAL A 1 169 ? 11.101 1.756 -6.149 1.00 98.25 169 VAL A N 1
ATOM 1261 C CA . VAL A 1 169 ? 11.063 0.527 -5.325 1.00 98.25 169 VAL A CA 1
ATOM 1262 C C . VAL A 1 169 ? 10.908 0.805 -3.829 1.00 98.25 169 VAL A C 1
ATOM 1264 O O . VAL A 1 169 ? 10.566 -0.107 -3.075 1.00 98.25 169 VAL A O 1
ATOM 1267 N N . LEU A 1 170 ? 11.117 2.049 -3.396 1.00 97.69 170 LEU A N 1
ATOM 1268 C CA . LEU A 1 170 ? 10.968 2.523 -2.021 1.00 97.69 170 LEU A CA 1
ATOM 1269 C C . LEU A 1 170 ? 9.827 3.543 -1.865 1.00 97.69 170 LEU A C 1
ATOM 1271 O O . LEU A 1 170 ? 9.744 4.166 -0.813 1.00 97.69 170 LEU A O 1
ATOM 1275 N N . ASN A 1 171 ? 8.948 3.711 -2.856 1.00 98.12 171 ASN A N 1
ATOM 1276 C CA . ASN A 1 171 ? 7.833 4.655 -2.805 1.00 98.12 171 ASN A CA 1
ATOM 1277 C C . ASN A 1 171 ? 6.528 3.925 -2.472 1.00 98.12 171 ASN A C 1
ATOM 1279 O O . ASN A 1 171 ? 6.139 3.023 -3.211 1.00 98.12 171 ASN A O 1
ATOM 1283 N N . ALA A 1 172 ? 5.838 4.302 -1.398 1.00 97.94 172 ALA A N 1
ATOM 1284 C CA . ALA A 1 172 ? 4.640 3.595 -0.937 1.00 97.94 172 ALA A CA 1
ATOM 1285 C C . ALA A 1 172 ? 3.505 3.610 -1.970 1.00 97.94 172 ALA A C 1
ATOM 1287 O O . ALA A 1 172 ? 2.870 2.582 -2.222 1.00 97.94 172 ALA A O 1
ATOM 1288 N N . ASP A 1 173 ? 3.295 4.741 -2.647 1.00 96.56 173 ASP A N 1
ATOM 1289 C CA . ASP A 1 173 ? 2.214 4.860 -3.627 1.00 96.56 173 ASP A CA 1
ATOM 1290 C C . ASP A 1 173 ? 2.474 4.069 -4.920 1.00 96.56 173 ASP A C 1
ATOM 1292 O O . ASP A 1 173 ? 1.542 3.691 -5.628 1.00 96.56 173 ASP A O 1
ATOM 1296 N N . THR A 1 174 ? 3.733 3.709 -5.189 1.00 98.62 174 THR A N 1
ATOM 1297 C CA . THR A 1 174 ? 4.068 2.758 -6.256 1.00 98.62 174 THR A CA 1
ATOM 1298 C C . THR A 1 174 ? 3.524 1.364 -5.933 1.00 98.62 174 THR A C 1
ATOM 1300 O O . THR A 1 174 ? 3.027 0.681 -6.829 1.00 98.62 174 THR A O 1
ATOM 1303 N N . TYR A 1 175 ? 3.540 0.954 -4.656 1.00 98.81 175 TYR A N 1
ATOM 1304 C CA . TYR A 1 175 ? 2.944 -0.317 -4.227 1.00 98.81 175 TYR A CA 1
ATOM 1305 C C . TYR A 1 175 ? 1.412 -0.276 -4.263 1.00 98.81 175 TYR A C 1
ATOM 1307 O O . TYR A 1 175 ? 0.764 -1.242 -4.656 1.00 98.81 175 TYR A O 1
ATOM 1315 N N . ASN A 1 176 ? 0.820 0.858 -3.895 1.00 98.38 176 ASN A N 1
ATOM 1316 C CA . ASN A 1 176 ? -0.610 1.081 -4.076 1.00 98.38 176 ASN A CA 1
ATOM 1317 C C . ASN A 1 176 ? -1.009 0.886 -5.551 1.00 98.38 176 ASN A C 1
ATOM 1319 O O . ASN A 1 176 ? -1.732 -0.051 -5.889 1.00 98.38 176 ASN A O 1
ATOM 1323 N N . LEU A 1 177 ? -0.495 1.721 -6.457 1.00 97.50 177 LEU A N 1
ATOM 1324 C CA . LEU A 1 177 ? -1.009 1.724 -7.825 1.00 97.50 177 LEU A CA 1
ATOM 1325 C C . LEU A 1 177 ? -0.629 0.477 -8.627 1.00 97.50 177 LEU A C 1
ATOM 1327 O O . LEU A 1 177 ? -1.431 0.051 -9.456 1.00 97.50 177 LEU A O 1
ATOM 1331 N N . TYR A 1 178 ? 0.524 -0.151 -8.366 1.00 98.62 178 TYR A N 1
ATOM 1332 C CA . TYR A 1 178 ? 0.845 -1.434 -8.996 1.00 98.62 178 TYR A CA 1
ATOM 1333 C C . TYR A 1 178 ? -0.135 -2.528 -8.561 1.00 98.62 178 TYR A C 1
ATOM 1335 O O . TYR A 1 178 ? -0.653 -3.248 -9.410 1.00 98.62 178 TYR A O 1
ATOM 1343 N N . ALA A 1 179 ? -0.452 -2.641 -7.265 1.00 98.81 179 ALA A N 1
ATOM 1344 C CA . ALA A 1 179 ? -1.415 -3.637 -6.799 1.00 98.81 179 ALA A CA 1
ATOM 1345 C C . ALA A 1 179 ? -2.811 -3.421 -7.408 1.00 98.81 179 ALA A C 1
ATOM 1347 O O . ALA A 1 179 ? -3.453 -4.389 -7.812 1.00 98.81 179 ALA A O 1
ATOM 1348 N N . GLY A 1 180 ? -3.253 -2.165 -7.535 1.00 98.00 180 GLY A N 1
ATOM 1349 C CA . GLY A 1 180 ? -4.512 -1.831 -8.206 1.00 98.00 180 GLY A CA 1
ATOM 1350 C C . GLY A 1 180 ? -4.501 -2.171 -9.699 1.00 98.00 180 GLY A C 1
ATOM 1351 O O . GLY A 1 180 ? -5.489 -2.682 -10.221 1.00 98.00 180 GLY A O 1
ATOM 1352 N N . ALA A 1 181 ? -3.373 -1.947 -10.378 1.00 98.00 181 ALA A N 1
ATOM 1353 C CA . ALA A 1 181 ? -3.206 -2.301 -11.784 1.00 98.00 181 ALA A CA 1
ATOM 1354 C C . ALA A 1 181 ? -3.284 -3.813 -12.020 1.00 98.00 181 ALA A C 1
ATOM 1356 O O . ALA A 1 181 ? -3.944 -4.254 -12.956 1.00 98.00 181 ALA A O 1
ATOM 1357 N N . ILE A 1 182 ? -2.658 -4.607 -11.147 1.00 98.62 182 ILE A N 1
ATOM 1358 C CA . ILE A 1 182 ? -2.715 -6.072 -11.213 1.00 98.62 182 ILE A CA 1
ATOM 1359 C C . ILE A 1 182 ? -4.128 -6.593 -10.941 1.00 98.62 182 ILE A C 1
ATOM 1361 O O . ILE A 1 182 ? -4.588 -7.497 -11.631 1.00 98.62 182 ILE A O 1
ATOM 1365 N N . ASP A 1 183 ? -4.824 -6.032 -9.954 1.00 98.25 183 ASP A N 1
ATOM 1366 C CA . ASP A 1 183 ? -6.172 -6.471 -9.581 1.00 98.25 183 ASP A CA 1
ATOM 1367 C C . ASP A 1 183 ? -7.204 -6.274 -10.699 1.00 98.25 183 ASP A C 1
ATOM 1369 O O . ASP A 1 183 ? -8.094 -7.105 -10.876 1.00 98.25 183 ASP A O 1
ATOM 1373 N N . LEU A 1 184 ? -7.060 -5.191 -11.464 1.00 97.12 184 LEU A N 1
ATOM 1374 C CA . LEU A 1 184 ? -7.962 -4.827 -12.555 1.00 97.12 184 LEU A CA 1
ATOM 1375 C C . LEU A 1 184 ? -7.455 -5.238 -13.948 1.00 97.12 184 LEU A C 1
ATOM 1377 O O . LEU A 1 184 ? -8.112 -4.910 -14.933 1.00 97.12 184 LEU A O 1
ATOM 1381 N N . ASP A 1 185 ? -6.323 -5.947 -14.039 1.00 97.25 185 ASP A N 1
ATOM 1382 C CA . ASP A 1 185 ? -5.678 -6.339 -15.306 1.00 97.25 185 ASP A CA 1
ATOM 1383 C C . ASP A 1 185 ? -5.406 -5.144 -16.248 1.00 97.25 185 ASP A C 1
ATOM 1385 O O . ASP A 1 185 ? -5.607 -5.189 -17.466 1.00 97.25 185 ASP A O 1
ATOM 1389 N N . CYS A 1 186 ? -4.970 -4.031 -15.655 1.00 95.56 186 CYS A N 1
ATOM 1390 C CA . CYS A 1 186 ? -4.709 -2.786 -16.363 1.00 95.56 186 CYS A CA 1
ATOM 1391 C C . CYS A 1 186 ? -3.553 -2.922 -17.353 1.00 95.56 186 CYS A C 1
ATOM 1393 O O . CYS A 1 186 ? -2.548 -3.586 -17.096 1.00 95.56 186 CYS A O 1
ATOM 1395 N N . GLN A 1 187 ? -3.674 -2.209 -18.465 1.00 94.88 187 GLN A N 1
ATOM 1396 C CA . GLN A 1 187 ? -2.641 -2.092 -19.484 1.00 94.88 187 GLN A CA 1
ATOM 1397 C C . GLN A 1 187 ? -1.782 -0.841 -19.265 1.00 94.88 187 GLN A C 1
ATOM 1399 O O . GLN A 1 187 ? -2.178 0.106 -18.576 1.00 94.88 187 GLN A O 1
ATOM 1404 N N . ILE A 1 188 ? -0.610 -0.811 -19.908 1.00 91.75 188 ILE A N 1
ATOM 1405 C CA . ILE A 1 188 ? 0.334 0.303 -19.773 1.00 91.75 188 ILE A CA 1
ATOM 1406 C C . ILE A 1 188 ? -0.331 1.640 -20.095 1.00 91.75 188 ILE A C 1
ATOM 1408 O O . ILE A 1 188 ? -0.847 1.861 -21.192 1.00 91.75 188 ILE A O 1
ATOM 1412 N N . GLY A 1 189 ? -0.242 2.572 -19.150 1.00 87.00 189 GLY A N 1
ATOM 1413 C CA . GLY A 1 189 ? -0.758 3.927 -19.272 1.00 87.00 189 GLY A CA 1
ATOM 1414 C C . GLY A 1 189 ? -2.245 4.094 -18.964 1.00 87.00 189 GLY A C 1
ATOM 1415 O O . GLY A 1 189 ? -2.698 5.238 -18.951 1.00 87.00 189 GLY A O 1
ATOM 1416 N N . GLU A 1 190 ? -3.004 3.034 -18.668 1.00 89.06 190 GLU A N 1
ATOM 1417 C CA . GLU A 1 190 ? -4.431 3.161 -18.321 1.00 89.06 190 GLU A CA 1
ATOM 1418 C C . GLU A 1 190 ? -4.649 3.874 -16.979 1.00 89.06 190 GLU A C 1
ATOM 1420 O O . GLU A 1 190 ? -5.644 4.575 -16.797 1.00 89.06 190 GLU A O 1
ATOM 1425 N N . SER A 1 191 ? -3.676 3.811 -16.067 1.00 86.00 191 SER A N 1
ATOM 1426 C CA . SER A 1 191 ? -3.716 4.532 -14.789 1.00 86.00 191 SER A CA 1
ATOM 1427 C C . SER A 1 191 ? -3.511 6.055 -14.894 1.00 86.00 191 SER A C 1
ATOM 1429 O O . SER A 1 191 ? -3.738 6.761 -13.912 1.00 86.00 191 SER A O 1
ATOM 1431 N N . LYS A 1 192 ? -3.139 6.598 -16.067 1.00 75.75 192 LYS A N 1
ATOM 1432 C CA . LYS A 1 192 ? -2.904 8.047 -16.295 1.00 75.75 192 LYS A CA 1
ATOM 1433 C C . LYS A 1 192 ? -4.159 8.919 -16.151 1.00 75.75 192 LYS A C 1
ATOM 1435 O O . LYS A 1 192 ? -4.047 10.142 -16.090 1.00 75.75 192 LYS A O 1
ATOM 1440 N N . GLY A 1 193 ? -5.349 8.313 -16.160 1.00 56.50 193 GLY A N 1
ATOM 1441 C CA . GLY A 1 193 ? -6.620 9.006 -16.395 1.00 56.50 193 GLY A CA 1
ATOM 1442 C C . GLY A 1 193 ? -7.486 9.318 -15.172 1.00 56.50 193 GLY A C 1
ATOM 1443 O O . GLY A 1 193 ? -8.528 9.952 -15.340 1.00 56.50 193 GLY A O 1
ATOM 1444 N N . VAL A 1 194 ? -7.116 8.896 -13.958 1.00 55.94 194 VAL A N 1
ATOM 1445 C CA . VAL A 1 194 ? -8.010 9.042 -12.793 1.00 55.94 194 VAL A CA 1
ATOM 1446 C C . VAL A 1 194 ? -7.885 10.423 -12.171 1.00 55.94 194 VAL A C 1
ATOM 1448 O O . VAL A 1 194 ? -7.073 10.690 -11.286 1.00 55.94 194 VAL A O 1
ATOM 1451 N N . VAL A 1 195 ? -8.745 11.316 -12.650 1.00 51.50 195 VAL A N 1
ATOM 1452 C CA . VAL A 1 195 ? -9.121 12.542 -11.952 1.00 51.50 195 VAL A CA 1
ATOM 1453 C C . VAL A 1 195 ? -10.011 12.142 -10.773 1.00 51.50 195 VAL A C 1
ATOM 1455 O O . VAL A 1 195 ? -10.914 11.322 -10.922 1.00 51.50 195 VAL A O 1
ATOM 1458 N N . LEU A 1 196 ? -9.717 12.685 -9.590 1.00 46.72 196 LEU A N 1
ATOM 1459 C CA . LEU A 1 196 ? -10.463 12.432 -8.355 1.00 46.72 196 LEU A CA 1
ATOM 1460 C C . LEU A 1 196 ? -11.982 12.609 -8.562 1.00 46.72 196 LEU A C 1
ATOM 1462 O O . LEU A 1 196 ? -12.379 13.413 -9.408 1.00 46.72 196 LEU A O 1
ATOM 1466 N N . PRO A 1 197 ? -12.833 11.942 -7.759 1.00 47.19 197 PRO A N 1
ATOM 1467 C CA . PRO A 1 197 ? -14.273 12.163 -7.803 1.00 47.19 197 PRO A CA 1
ATOM 1468 C C . PRO A 1 197 ? -14.604 13.655 -7.704 1.00 47.19 197 PRO A C 1
ATOM 1470 O O . PRO A 1 197 ? -13.995 14.370 -6.904 1.00 47.19 197 PRO A O 1
ATOM 1473 N N . ASP A 1 198 ? -15.599 14.119 -8.464 1.00 37.22 198 ASP A N 1
ATOM 1474 C CA . ASP A 1 198 ? -15.969 15.539 -8.546 1.00 37.22 198 ASP A CA 1
ATOM 1475 C C . ASP A 1 198 ? -16.199 16.187 -7.177 1.00 37.22 198 ASP A C 1
ATOM 1477 O O . ASP A 1 198 ? -15.942 17.376 -7.020 1.00 37.22 198 ASP A O 1
ATOM 1481 N N . TRP A 1 199 ? -16.631 15.433 -6.161 1.00 42.50 199 TRP A N 1
ATOM 1482 C CA . TRP A 1 199 ? -16.792 15.951 -4.800 1.00 42.50 199 TRP A CA 1
ATOM 1483 C C . TRP A 1 199 ? -15.450 16.273 -4.124 1.00 42.50 199 TRP A C 1
ATOM 1485 O O . TRP A 1 199 ? -15.356 17.290 -3.447 1.00 42.50 199 TRP A O 1
ATOM 1495 N N . MET A 1 200 ? -14.398 15.491 -4.377 1.00 44.84 200 MET A N 1
ATOM 1496 C CA . MET A 1 200 ? -13.046 15.731 -3.868 1.00 44.84 200 MET A CA 1
ATOM 1497 C C . MET A 1 200 ? -12.342 16.836 -4.672 1.00 44.84 200 MET A C 1
ATOM 1499 O O . MET A 1 200 ? -11.651 17.672 -4.097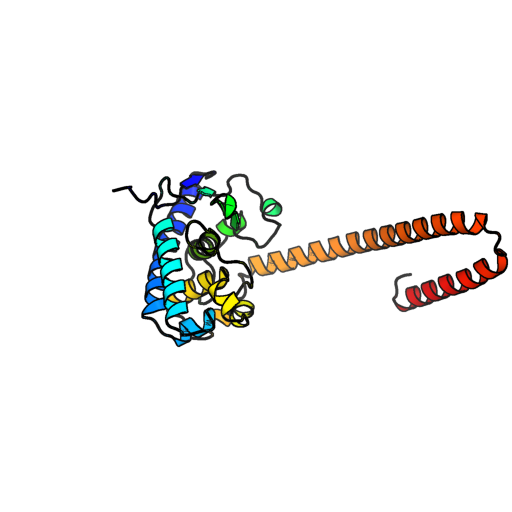 1.00 44.84 200 MET A O 1
ATOM 1503 N N . VAL A 1 201 ? -12.586 16.930 -5.987 1.00 51.34 201 VAL A N 1
ATOM 1504 C CA . VAL A 1 201 ? -12.153 18.086 -6.800 1.00 51.34 201 VAL A CA 1
ATOM 1505 C C . VAL A 1 201 ? -12.882 19.360 -6.366 1.00 51.34 201 VAL A C 1
ATOM 1507 O O . VAL A 1 201 ? -12.258 20.407 -6.229 1.00 51.34 201 VAL A O 1
ATOM 1510 N N . THR A 1 202 ? -14.183 19.283 -6.086 1.00 41.22 202 THR A N 1
ATOM 1511 C CA . THR A 1 202 ? -14.994 20.405 -5.589 1.00 41.22 202 THR A CA 1
ATOM 1512 C C . THR A 1 202 ? -14.548 20.834 -4.193 1.00 41.22 202 THR A C 1
ATOM 1514 O O . THR A 1 202 ? -14.461 22.030 -3.935 1.00 41.22 202 THR A O 1
ATOM 1517 N N . GLU A 1 203 ? -14.184 19.903 -3.310 1.00 47.75 203 GLU A N 1
ATOM 1518 C CA . GLU A 1 203 ? -13.642 20.196 -1.979 1.00 47.75 203 GLU A CA 1
ATOM 1519 C C . GLU A 1 203 ? -12.223 20.785 -2.059 1.00 47.75 203 GLU A C 1
ATOM 1521 O O . GLU A 1 203 ? -11.938 21.744 -1.352 1.00 47.75 203 GLU A O 1
ATOM 1526 N N . ILE A 1 204 ? -11.371 20.339 -2.992 1.00 41.75 204 ILE A N 1
ATOM 1527 C CA . ILE A 1 204 ? -10.061 20.957 -3.277 1.00 41.75 204 ILE A CA 1
ATOM 1528 C C . ILE A 1 204 ? -10.228 22.357 -3.883 1.00 41.75 204 ILE A C 1
ATOM 1530 O O . ILE A 1 204 ? -9.509 23.282 -3.513 1.00 41.75 204 ILE A O 1
ATOM 1534 N N . LEU A 1 205 ? -11.168 22.560 -4.807 1.00 40.50 205 LEU A N 1
ATOM 1535 C CA . LEU A 1 205 ? -11.433 23.868 -5.414 1.00 40.50 205 LEU A CA 1
ATOM 1536 C C . LEU A 1 205 ? -12.075 24.848 -4.422 1.00 40.50 205 LEU A C 1
ATOM 1538 O O . LEU A 1 205 ? -11.745 26.035 -4.455 1.00 40.50 205 LEU A O 1
ATOM 1542 N N . ASN A 1 206 ? -12.941 24.370 -3.526 1.00 45.25 206 ASN A N 1
ATOM 1543 C CA . ASN A 1 206 ? -13.544 25.176 -2.463 1.00 45.25 206 ASN A CA 1
ATOM 1544 C C . ASN A 1 206 ? -12.534 25.469 -1.347 1.00 45.25 206 ASN A C 1
ATOM 1546 O O . ASN A 1 206 ? -12.368 26.629 -0.991 1.00 45.25 206 ASN A O 1
ATOM 1550 N N . SER A 1 207 ? -11.738 24.485 -0.920 1.00 41.84 207 SER A N 1
ATOM 1551 C CA . SER A 1 207 ? -10.633 24.690 0.028 1.00 41.84 207 SER A CA 1
ATOM 1552 C C . SER A 1 207 ? -9.561 25.619 -0.541 1.00 41.84 207 SER A C 1
ATOM 1554 O O . SER A 1 207 ? -8.996 26.416 0.192 1.00 41.84 207 SER A O 1
ATOM 1556 N N . ASN A 1 208 ? -9.317 25.607 -1.856 1.00 38.44 208 ASN A N 1
ATOM 1557 C CA . ASN A 1 208 ? -8.438 26.574 -2.520 1.00 38.44 208 ASN A CA 1
ATOM 1558 C C . ASN A 1 208 ? -9.076 27.959 -2.699 1.00 38.44 208 ASN A C 1
ATOM 1560 O O . ASN A 1 208 ? -8.341 28.934 -2.839 1.00 38.44 208 ASN A O 1
ATOM 1564 N N . LYS A 1 209 ? -10.409 28.086 -2.715 1.00 37.62 209 LYS A N 1
ATOM 1565 C CA . LYS A 1 209 ? -11.094 29.388 -2.645 1.00 37.62 209 LYS A CA 1
ATOM 1566 C C . LYS A 1 209 ? -11.017 29.959 -1.234 1.00 37.62 209 LYS A C 1
ATOM 1568 O O . LYS A 1 209 ? -10.570 31.093 -1.094 1.00 37.62 209 LYS A O 1
ATOM 1573 N N . ASP A 1 210 ? -11.311 29.153 -0.220 1.00 40.34 210 ASP A N 1
ATOM 1574 C CA . ASP A 1 210 ? -11.234 29.536 1.192 1.00 40.34 210 ASP A CA 1
ATOM 1575 C C . ASP A 1 210 ? -9.783 29.798 1.619 1.00 40.34 210 ASP A C 1
ATOM 1577 O O . ASP A 1 210 ? -9.501 30.764 2.322 1.00 40.34 210 ASP A O 1
ATOM 1581 N N . ALA A 1 211 ? -8.821 29.022 1.108 1.00 38.31 211 ALA A N 1
ATOM 1582 C CA . ALA A 1 211 ? -7.396 29.278 1.280 1.00 38.31 211 ALA A CA 1
ATOM 1583 C C . ALA A 1 211 ? -6.903 30.455 0.433 1.00 38.31 211 ALA A C 1
ATOM 1585 O O . ALA A 1 211 ? -5.955 31.101 0.846 1.00 38.31 211 ALA A O 1
ATOM 1586 N N . LYS A 1 212 ? -7.510 30.810 -0.710 1.00 35.62 212 LYS A N 1
ATOM 1587 C CA . LYS A 1 212 ? -7.168 32.051 -1.442 1.00 35.62 212 LYS A CA 1
ATOM 1588 C C . LYS A 1 212 ? -7.760 33.292 -0.782 1.00 35.62 212 LYS A C 1
ATOM 1590 O O . LYS A 1 212 ? -7.111 34.333 -0.791 1.00 35.62 212 LYS A O 1
ATOM 1595 N N . GLU A 1 213 ? -8.950 33.210 -0.201 1.00 40.03 213 GLU A N 1
ATOM 1596 C CA . GLU A 1 213 ? -9.562 34.299 0.570 1.00 40.03 213 GLU A CA 1
ATOM 1597 C C . GLU A 1 213 ? -8.880 34.456 1.939 1.00 40.03 213 GLU A C 1
ATOM 1599 O O . GLU A 1 213 ? -8.504 35.566 2.324 1.00 40.03 213 GLU A O 1
ATOM 1604 N N . GLY A 1 214 ? -8.579 33.340 2.605 1.00 41.22 214 GLY A N 1
ATOM 1605 C CA . GLY A 1 214 ? -7.766 33.263 3.815 1.00 41.22 214 GLY A CA 1
ATOM 1606 C C . GLY A 1 214 ? -6.309 33.663 3.581 1.00 41.22 214 GLY A C 1
ATOM 1607 O O . GLY A 1 214 ? -5.768 34.437 4.358 1.00 41.22 214 GLY A O 1
ATOM 1608 N N . SER A 1 215 ? -5.679 33.249 2.478 1.00 36.91 215 SER A N 1
ATOM 1609 C CA . SER A 1 215 ? -4.315 33.659 2.112 1.00 36.91 215 SER A CA 1
ATOM 1610 C C . SER A 1 215 ? -4.267 35.107 1.635 1.00 36.91 215 SER A C 1
ATOM 1612 O O . SER A 1 215 ? -3.305 35.784 1.943 1.00 36.91 215 SER A O 1
ATOM 1614 N N . LYS A 1 216 ? -5.312 35.677 1.017 1.00 38.16 216 LYS A N 1
ATOM 1615 C CA . LYS A 1 216 ? -5.394 37.139 0.801 1.00 38.16 216 LYS A CA 1
ATOM 1616 C C . LYS A 1 216 ? -5.456 37.914 2.121 1.00 38.16 216 LYS A C 1
ATOM 1618 O O . LYS A 1 216 ? -4.843 38.973 2.229 1.00 38.16 216 LYS A O 1
ATOM 1623 N N . SER A 1 217 ? -6.161 37.390 3.126 1.00 41.72 217 SER A N 1
ATOM 1624 C CA . SER A 1 217 ? -6.213 37.951 4.485 1.00 41.72 217 SER A CA 1
ATOM 1625 C C . SER A 1 217 ? -4.879 37.793 5.235 1.00 41.72 217 SER A C 1
ATOM 1627 O O . SER A 1 217 ? -4.388 38.749 5.837 1.00 41.72 217 SER A O 1
ATOM 1629 N N . ILE A 1 218 ? -4.249 36.619 5.135 1.00 37.09 218 ILE A N 1
ATOM 1630 C CA . ILE A 1 218 ? -2.974 36.275 5.776 1.00 37.09 218 ILE A CA 1
ATOM 1631 C C . ILE A 1 218 ? -1.790 36.943 5.066 1.00 37.09 218 ILE A C 1
ATOM 1633 O O . ILE A 1 218 ? -0.891 37.399 5.749 1.00 37.09 218 ILE A O 1
ATOM 1637 N N . LEU A 1 219 ? -1.782 37.088 3.738 1.00 35.31 219 LEU A N 1
ATOM 1638 C CA . LEU A 1 219 ? -0.786 37.864 2.983 1.00 35.31 219 LEU A CA 1
ATOM 1639 C C . LEU A 1 219 ? -0.936 39.364 3.255 1.00 35.31 219 LEU A C 1
ATOM 1641 O O . LEU A 1 219 ? 0.075 40.046 3.376 1.00 35.31 219 LEU A O 1
ATOM 1645 N N . ARG A 1 220 ? -2.164 39.882 3.444 1.00 43.34 220 ARG A N 1
ATOM 1646 C CA . ARG A 1 220 ? -2.366 41.251 3.957 1.00 43.34 220 ARG A CA 1
ATOM 1647 C C . ARG A 1 220 ? -1.802 41.424 5.368 1.00 43.34 220 ARG A C 1
ATOM 1649 O O . ARG A 1 220 ? -1.178 42.443 5.628 1.00 43.34 220 ARG A O 1
ATOM 1656 N N . LYS A 1 221 ? -1.998 40.450 6.266 1.00 42.22 221 LYS A N 1
ATOM 1657 C CA . LYS A 1 221 ? -1.452 40.488 7.635 1.00 42.22 221 LYS A CA 1
ATOM 1658 C C . LYS A 1 221 ? 0.064 40.303 7.684 1.00 42.22 221 LYS A C 1
ATOM 1660 O O . LYS A 1 221 ? 0.724 41.111 8.313 1.00 42.22 221 LYS A O 1
ATOM 1665 N N . ARG A 1 222 ? 0.617 39.315 6.977 1.00 42.34 222 ARG A N 1
ATOM 1666 C CA . ARG A 1 222 ? 2.061 39.034 6.908 1.00 42.34 222 ARG A CA 1
ATOM 1667 C C . ARG A 1 222 ? 2.823 40.121 6.159 1.00 42.34 222 ARG A C 1
ATOM 1669 O O . ARG A 1 222 ? 3.949 40.399 6.531 1.00 42.34 222 ARG A O 1
ATOM 1676 N N . GLY A 1 223 ? 2.214 40.764 5.160 1.00 46.19 223 GLY A N 1
ATOM 1677 C CA . GLY A 1 223 ? 2.772 41.966 4.538 1.00 46.19 223 GLY A CA 1
ATOM 1678 C C . GLY A 1 223 ? 2.848 43.134 5.523 1.00 46.19 223 GLY A C 1
ATOM 1679 O O . GLY A 1 223 ? 3.871 43.797 5.597 1.00 46.19 223 GLY A O 1
ATOM 1680 N N . LEU A 1 224 ? 1.810 43.339 6.342 1.00 42.53 224 LEU A N 1
ATOM 1681 C CA . LEU A 1 224 ? 1.802 44.388 7.365 1.00 42.53 224 LEU A CA 1
ATOM 1682 C C . LEU A 1 224 ? 2.750 44.078 8.540 1.00 42.53 224 LEU A C 1
ATOM 1684 O O . LEU A 1 224 ? 3.410 44.982 9.033 1.00 42.53 224 LEU A O 1
ATOM 1688 N N . GLU A 1 225 ? 2.835 42.818 8.975 1.00 43.84 225 GLU A N 1
ATOM 1689 C CA . GLU A 1 225 ? 3.718 42.354 10.058 1.00 43.84 225 GLU A CA 1
ATOM 1690 C C . GLU A 1 225 ? 5.192 42.335 9.627 1.00 43.84 225 GLU A C 1
ATOM 1692 O O . GLU A 1 225 ? 6.029 42.795 10.392 1.00 43.84 225 GLU A O 1
ATOM 1697 N N . ALA A 1 226 ? 5.509 41.929 8.390 1.00 44.69 226 ALA A N 1
ATOM 1698 C CA . ALA A 1 226 ? 6.866 42.021 7.844 1.00 44.69 226 ALA A CA 1
ATOM 1699 C C . ALA A 1 226 ? 7.295 43.479 7.609 1.00 44.69 226 ALA A C 1
ATOM 1701 O O . ALA A 1 226 ? 8.429 43.834 7.906 1.00 44.69 226 ALA A O 1
ATOM 1702 N N . MET A 1 227 ? 6.381 44.354 7.164 1.00 46.91 227 MET A N 1
ATOM 1703 C CA . MET A 1 227 ? 6.647 45.798 7.106 1.00 46.91 227 MET A CA 1
ATOM 1704 C C . MET A 1 227 ? 6.844 46.406 8.503 1.00 46.91 227 MET A C 1
ATOM 1706 O O . MET A 1 227 ? 7.653 47.314 8.659 1.00 46.91 227 MET A O 1
ATOM 1710 N N . LEU A 1 228 ? 6.128 45.925 9.526 1.00 46.09 228 LEU A N 1
ATOM 1711 C CA . LEU A 1 228 ? 6.289 46.374 10.914 1.00 46.09 228 LEU A CA 1
ATOM 1712 C C . LEU A 1 228 ? 7.586 45.854 11.553 1.00 46.09 228 LEU A C 1
ATOM 1714 O O . LEU A 1 228 ? 8.212 46.606 12.297 1.00 46.09 228 LEU A O 1
ATOM 1718 N N . GLU A 1 229 ? 8.014 44.624 11.252 1.00 46.78 229 GLU A N 1
ATOM 1719 C CA . GLU A 1 229 ? 9.319 44.089 11.669 1.00 46.78 229 GLU A CA 1
ATOM 1720 C C . GLU A 1 229 ? 10.470 44.823 10.971 1.00 46.78 229 GLU A C 1
ATOM 1722 O O . GLU A 1 229 ? 11.383 45.280 11.652 1.00 46.78 229 GLU A O 1
ATOM 1727 N N . GLU A 1 230 ? 10.388 45.077 9.659 1.00 50.06 230 GLU A N 1
ATOM 1728 C CA . GLU A 1 230 ? 11.391 45.892 8.957 1.00 50.06 230 GLU A CA 1
ATOM 1729 C C . GLU A 1 230 ? 11.420 47.342 9.466 1.00 50.06 230 GLU A C 1
ATOM 1731 O O . GLU A 1 230 ? 12.496 47.923 9.621 1.00 50.06 230 GLU A O 1
ATOM 1736 N N . MET A 1 231 ? 10.264 47.935 9.792 1.00 48.56 231 MET A N 1
ATOM 1737 C CA . MET A 1 231 ? 10.201 49.258 10.427 1.00 48.56 231 MET A CA 1
ATOM 1738 C C . MET A 1 231 ? 10.767 49.256 11.855 1.00 48.56 231 MET A C 1
ATOM 1740 O O . MET A 1 231 ? 11.373 50.249 12.260 1.00 48.56 231 MET A O 1
ATOM 1744 N N . SER A 1 232 ? 10.601 48.168 12.611 1.00 42.53 232 SER A N 1
ATOM 1745 C CA . SER A 1 232 ? 11.174 48.001 13.954 1.00 42.53 232 SER A CA 1
ATOM 1746 C C . SER A 1 232 ? 12.696 47.837 13.899 1.00 42.53 232 SER A C 1
ATOM 1748 O O . SER A 1 232 ? 13.414 48.491 14.655 1.00 42.53 232 SER A O 1
ATOM 1750 N N . ASP A 1 233 ? 13.202 47.042 12.957 1.00 45.59 233 ASP A N 1
ATOM 1751 C CA . ASP A 1 233 ? 14.637 46.834 12.747 1.00 45.59 233 ASP A CA 1
ATOM 1752 C C . ASP A 1 233 ? 15.328 48.101 12.217 1.00 45.59 233 ASP A C 1
ATOM 1754 O O . ASP A 1 233 ? 16.464 48.410 12.595 1.00 45.59 233 ASP A O 1
ATOM 1758 N N . LEU A 1 234 ? 14.631 48.892 11.392 1.00 46.66 234 LEU A N 1
ATOM 1759 C CA . LEU A 1 234 ? 15.081 50.221 10.970 1.00 46.66 234 LEU A CA 1
ATOM 1760 C C . LEU A 1 234 ? 15.164 51.200 12.153 1.00 46.66 234 LEU A C 1
ATOM 1762 O O . LEU A 1 234 ? 16.150 51.935 12.253 1.00 46.66 234 LEU A O 1
ATOM 1766 N N . TYR A 1 235 ? 14.198 51.163 13.077 1.00 46.88 235 TYR A N 1
ATOM 1767 C CA . TYR A 1 235 ? 14.188 51.998 14.285 1.00 46.88 235 TYR A CA 1
ATOM 1768 C C . TYR A 1 235 ? 15.338 51.644 15.251 1.00 46.88 235 TYR A C 1
ATOM 1770 O O . TYR A 1 235 ? 15.999 52.530 15.808 1.00 46.88 235 TYR A O 1
ATOM 1778 N N . ASP A 1 236 ? 15.656 50.354 15.396 1.00 46.31 236 ASP A N 1
ATOM 1779 C CA . ASP A 1 236 ? 16.773 49.877 16.224 1.00 46.31 236 ASP A CA 1
ATOM 1780 C C . ASP A 1 236 ? 18.150 50.167 15.598 1.00 46.31 236 ASP A C 1
ATOM 1782 O O . ASP A 1 236 ? 19.120 50.480 16.308 1.00 46.31 236 ASP A O 1
ATOM 1786 N N . LEU A 1 237 ? 18.251 50.140 14.264 1.00 48.06 237 LEU A N 1
ATOM 1787 C CA . LEU A 1 237 ? 19.461 50.538 13.544 1.00 48.06 237 LEU A CA 1
ATOM 1788 C C . LEU A 1 237 ? 19.702 52.059 13.629 1.00 48.06 237 LEU A C 1
ATOM 1790 O O . LEU A 1 237 ? 20.848 52.491 13.796 1.00 48.06 237 LEU A O 1
ATOM 1794 N N . GLU A 1 238 ? 18.642 52.873 13.600 1.00 47.53 238 GLU A N 1
ATOM 1795 C CA . GLU A 1 238 ? 18.700 54.330 13.803 1.00 47.53 238 GLU A CA 1
ATOM 1796 C C . GLU A 1 238 ? 19.125 54.709 15.229 1.00 47.53 238 GLU A C 1
ATOM 1798 O O . GLU A 1 238 ? 19.973 55.589 15.411 1.00 47.53 238 GLU A O 1
ATOM 1803 N N . CYS A 1 239 ? 18.655 53.982 16.248 1.00 46.56 239 CYS A N 1
ATOM 1804 C CA . CYS A 1 239 ? 19.087 54.163 17.639 1.00 46.56 239 CYS A CA 1
ATOM 1805 C C . CYS A 1 239 ? 20.581 53.834 17.860 1.00 46.56 239 CYS A C 1
ATOM 1807 O O . CYS A 1 239 ? 21.216 54.379 18.772 1.00 46.56 239 CYS A O 1
ATOM 1809 N N . LYS A 1 240 ? 21.179 52.976 17.019 1.00 50.78 240 LYS A N 1
ATOM 1810 C CA . LYS A 1 240 ? 22.629 52.709 17.004 1.00 50.78 240 LYS A CA 1
ATOM 1811 C C . LYS A 1 240 ? 23.429 53.789 16.275 1.00 50.78 240 LYS A C 1
ATOM 1813 O O . LYS A 1 240 ? 24.487 54.172 16.774 1.00 50.78 240 LYS A O 1
ATOM 1818 N N . LYS A 1 241 ? 22.933 54.312 15.149 1.00 47.25 241 LYS A N 1
ATOM 1819 C CA . LYS A 1 241 ? 23.627 55.353 14.364 1.00 47.25 241 LYS A CA 1
ATOM 1820 C C . LYS A 1 241 ? 23.587 56.738 15.019 1.00 47.25 241 LYS A C 1
ATOM 1822 O O . LYS A 1 241 ? 24.590 57.448 14.989 1.00 47.25 241 LYS A O 1
ATOM 1827 N N . LEU A 1 242 ? 22.513 57.076 15.740 1.00 45.78 242 LEU A N 1
ATOM 1828 C CA . LEU A 1 242 ? 22.432 58.297 16.563 1.00 45.78 242 LEU A CA 1
ATOM 1829 C C . LEU A 1 242 ? 23.508 58.363 17.666 1.00 45.78 242 LEU A C 1
ATOM 1831 O O . LEU A 1 242 ? 23.855 59.450 18.123 1.00 45.78 242 LEU A O 1
ATOM 1835 N N . LYS A 1 243 ? 24.088 57.222 18.072 1.00 51.69 243 LYS A N 1
ATOM 1836 C CA . LYS A 1 243 ? 25.207 57.167 19.030 1.00 51.69 243 LYS A CA 1
ATOM 1837 C C . LYS A 1 243 ? 26.586 57.396 18.397 1.00 51.69 243 LYS A C 1
ATOM 1839 O O . LYS A 1 243 ? 27.562 57.464 19.140 1.00 51.69 243 LYS A O 1
ATOM 1844 N N . GLN A 1 244 ? 26.690 57.504 17.068 1.00 52.00 244 GLN A N 1
ATOM 1845 C CA . GLN A 1 244 ? 27.972 57.578 16.348 1.00 52.00 244 GLN A CA 1
ATOM 1846 C C . GLN A 1 244 ? 28.175 58.842 15.490 1.00 52.00 244 GLN A C 1
ATOM 1848 O O . GLN A 1 244 ? 29.227 58.978 14.875 1.00 52.00 244 GLN A O 1
ATOM 1853 N N . GLY A 1 245 ? 27.265 59.821 15.540 1.00 53.94 245 GLY A N 1
ATOM 1854 C CA . GLY A 1 245 ? 27.565 61.196 15.109 1.00 53.94 245 GLY A CA 1
ATOM 1855 C C . GLY A 1 245 ? 27.662 61.433 13.596 1.00 53.94 245 GLY A C 1
ATOM 1856 O O . GLY A 1 245 ? 28.418 62.305 13.176 1.00 53.94 245 GLY A O 1
ATOM 1857 N N . GLU A 1 246 ? 26.904 60.700 12.779 1.00 54.25 246 GLU A N 1
ATOM 1858 C CA . GLU A 1 246 ? 26.731 61.028 11.355 1.00 54.25 246 GLU A CA 1
ATOM 1859 C C . GLU A 1 246 ? 25.710 62.171 11.171 1.00 54.25 246 GLU A C 1
ATOM 1861 O O . GLU A 1 246 ? 24.738 62.283 11.922 1.00 54.25 246 GLU A O 1
ATOM 1866 N N . ALA A 1 247 ? 25.952 63.059 10.199 1.00 56.31 247 ALA A N 1
ATOM 1867 C CA . ALA A 1 247 ? 25.144 64.255 9.968 1.00 56.31 247 ALA A CA 1
ATOM 1868 C C . ALA A 1 247 ? 23.742 63.896 9.436 1.00 56.31 247 ALA A C 1
ATOM 1870 O O . ALA A 1 247 ? 23.584 63.261 8.397 1.00 56.31 247 ALA A O 1
ATOM 1871 N N . LEU A 1 248 ? 22.724 64.329 10.178 1.00 51.03 248 LEU A N 1
ATOM 1872 C CA . LEU A 1 248 ? 21.316 63.943 10.047 1.00 51.03 248 LEU A CA 1
ATOM 1873 C C . LEU A 1 248 ? 20.684 64.263 8.671 1.00 51.03 248 LEU A C 1
ATOM 1875 O O . LEU A 1 248 ? 19.768 63.562 8.241 1.00 51.03 248 LEU A O 1
ATOM 1879 N N . ASP A 1 249 ? 21.170 65.290 7.970 1.00 52.06 249 ASP A N 1
ATOM 1880 C CA . ASP A 1 249 ? 20.537 65.812 6.747 1.00 52.06 249 ASP A CA 1
ATOM 1881 C C . ASP A 1 249 ? 20.782 64.945 5.497 1.00 52.06 249 ASP A C 1
ATOM 1883 O O . ASP A 1 249 ? 19.893 64.816 4.644 1.00 52.06 249 ASP A O 1
ATOM 1887 N N . ASP A 1 250 ? 21.941 64.287 5.406 1.00 53.12 250 ASP A N 1
ATOM 1888 C CA . ASP A 1 250 ? 22.272 63.408 4.276 1.00 53.12 250 ASP A CA 1
ATOM 1889 C C . ASP A 1 250 ? 21.446 62.111 4.330 1.00 53.12 250 ASP A C 1
ATOM 1891 O O . ASP A 1 250 ? 20.919 61.649 3.314 1.00 53.12 250 ASP A O 1
ATOM 1895 N N . ILE A 1 251 ? 21.213 61.594 5.542 1.00 52.66 251 ILE A N 1
ATOM 1896 C CA . ILE A 1 251 ? 20.412 60.388 5.794 1.00 52.66 251 ILE A CA 1
ATOM 1897 C C . ILE A 1 251 ? 18.932 60.636 5.469 1.00 52.66 251 ILE A C 1
ATOM 1899 O O . ILE A 1 251 ? 18.293 59.812 4.814 1.00 52.66 251 ILE A O 1
ATOM 1903 N N . ILE A 1 252 ? 18.373 61.785 5.867 1.00 50.97 252 ILE A N 1
ATOM 1904 C CA . ILE A 1 252 ? 16.973 62.134 5.565 1.00 50.97 252 ILE A CA 1
ATOM 1905 C C . ILE A 1 252 ? 16.753 62.274 4.051 1.00 50.97 252 ILE A C 1
ATOM 1907 O O . ILE A 1 252 ? 15.701 61.880 3.537 1.00 50.97 252 ILE A O 1
ATOM 1911 N N . THR A 1 253 ? 17.735 62.810 3.325 1.00 57.91 253 THR A N 1
ATOM 1912 C CA . THR A 1 253 ? 17.647 63.009 1.872 1.00 57.91 253 THR A CA 1
ATOM 1913 C C . THR A 1 253 ? 17.700 61.679 1.118 1.00 57.91 253 THR A C 1
ATOM 1915 O O . THR A 1 253 ? 16.853 61.432 0.257 1.00 57.91 253 THR A O 1
ATOM 1918 N N . GLU A 1 254 ? 18.619 60.784 1.491 1.00 55.88 254 GLU A N 1
ATOM 1919 C CA . GLU A 1 254 ? 18.722 59.434 0.921 1.00 55.88 254 GLU A CA 1
ATOM 1920 C C . GLU A 1 254 ? 17.454 58.605 1.201 1.00 55.88 254 GLU A C 1
ATOM 1922 O O . GLU A 1 254 ? 16.902 57.954 0.309 1.00 55.88 254 GLU A O 1
ATOM 1927 N N . LYS A 1 255 ? 16.917 58.696 2.425 1.00 55.09 255 LYS A N 1
ATOM 1928 C CA . LYS A 1 255 ? 15.713 57.957 2.833 1.00 55.09 255 LYS A CA 1
ATOM 1929 C C . LYS A 1 255 ? 14.430 58.486 2.195 1.00 55.09 255 LYS A C 1
ATOM 1931 O O . LYS A 1 255 ? 13.570 57.685 1.835 1.00 55.09 255 LYS A O 1
ATOM 1936 N N . ARG A 1 256 ? 14.305 59.799 1.963 1.00 55.16 256 ARG A N 1
ATOM 1937 C CA . ARG A 1 256 ? 13.201 60.365 1.162 1.00 55.16 256 ARG A CA 1
ATOM 1938 C C . ARG A 1 256 ? 13.216 59.863 -0.282 1.00 55.16 256 ARG A C 1
ATOM 1940 O O . ARG A 1 256 ? 12.144 59.673 -0.849 1.00 55.16 256 ARG A O 1
ATOM 1947 N N . GLY A 1 257 ? 14.398 59.626 -0.853 1.00 59.44 257 GLY A N 1
ATOM 1948 C CA . GLY A 1 257 ? 14.544 58.996 -2.166 1.00 59.44 257 GLY A CA 1
ATOM 1949 C C . GLY A 1 257 ? 14.001 57.567 -2.181 1.00 59.44 257 GLY A C 1
ATOM 1950 O O . GLY A 1 257 ? 13.152 57.251 -3.004 1.00 59.44 257 GLY A O 1
ATOM 1951 N N . LEU A 1 258 ? 14.412 56.743 -1.212 1.00 53.81 258 LEU A N 1
ATOM 1952 C CA . LEU A 1 258 ? 13.968 55.348 -1.080 1.00 53.81 258 LEU A CA 1
ATOM 1953 C C . LEU A 1 258 ? 12.457 55.213 -0.855 1.00 53.81 258 LEU A C 1
ATOM 1955 O O . LEU A 1 258 ? 11.813 54.401 -1.510 1.00 53.81 258 LEU A O 1
ATOM 1959 N N . VAL A 1 259 ? 11.874 56.033 0.025 1.00 55.03 259 VAL A N 1
ATOM 1960 C CA . VAL A 1 259 ? 10.421 56.020 0.266 1.00 55.03 259 VAL A CA 1
ATOM 1961 C C . VAL A 1 259 ? 9.656 56.433 -0.990 1.00 55.03 259 VAL A C 1
ATOM 1963 O O . VAL A 1 259 ? 8.626 55.843 -1.296 1.00 55.03 259 VAL A O 1
ATOM 1966 N N . LYS A 1 260 ? 10.166 57.406 -1.751 1.00 56.19 260 LYS A N 1
ATOM 1967 C CA . LYS A 1 260 ? 9.542 57.831 -3.005 1.00 56.19 260 LYS A CA 1
ATOM 1968 C C . LYS A 1 260 ? 9.566 56.719 -4.061 1.00 56.19 260 LYS A C 1
ATOM 1970 O O . LYS A 1 260 ? 8.536 56.483 -4.679 1.00 56.19 260 LYS A O 1
ATOM 1975 N N . THR A 1 261 ? 10.680 55.999 -4.203 1.00 55.56 261 THR A N 1
ATOM 1976 C CA . THR A 1 261 ? 10.784 54.843 -5.113 1.00 55.56 261 THR A CA 1
ATOM 1977 C C . THR A 1 261 ? 9.815 53.725 -4.727 1.00 55.56 261 THR A C 1
ATOM 1979 O O . THR A 1 261 ? 9.134 53.183 -5.589 1.00 55.56 261 THR A O 1
ATOM 1982 N N . ILE A 1 262 ? 9.691 53.426 -3.430 1.00 54.25 262 ILE A N 1
ATOM 1983 C CA . ILE A 1 262 ? 8.766 52.397 -2.929 1.00 54.25 262 ILE A CA 1
ATOM 1984 C C . ILE A 1 262 ? 7.302 52.800 -3.168 1.00 54.25 262 ILE A C 1
ATOM 1986 O O . ILE A 1 262 ? 6.484 51.956 -3.523 1.00 54.25 262 ILE A O 1
ATOM 1990 N N . VAL A 1 263 ? 6.960 54.083 -3.009 1.00 52.44 263 VAL A N 1
ATOM 1991 C CA . VAL A 1 263 ? 5.607 54.595 -3.295 1.00 52.44 263 VAL A CA 1
ATOM 1992 C C . VAL A 1 263 ? 5.300 54.553 -4.797 1.00 52.44 263 VAL A C 1
ATOM 1994 O O . VAL A 1 263 ? 4.220 54.109 -5.170 1.00 52.44 263 VAL A O 1
ATOM 1997 N N . GLU A 1 264 ? 6.246 54.927 -5.663 1.00 55.75 264 GLU A N 1
ATOM 1998 C CA . GLU A 1 264 ? 6.082 54.859 -7.126 1.00 55.75 264 GLU A CA 1
ATOM 1999 C C . GLU A 1 264 ? 5.947 53.404 -7.632 1.00 55.75 264 GLU A C 1
ATOM 2001 O O . GLU A 1 264 ? 5.137 53.126 -8.519 1.00 55.75 264 GLU A O 1
ATOM 2006 N N . GLU A 1 265 ? 6.670 52.451 -7.031 1.00 52.50 265 GLU A N 1
ATOM 2007 C CA . GLU A 1 265 ? 6.506 51.014 -7.301 1.00 52.50 265 GLU A CA 1
ATOM 2008 C C . GLU A 1 265 ? 5.166 50.472 -6.774 1.00 52.50 265 GLU A C 1
ATOM 2010 O O . GLU A 1 265 ? 4.512 49.677 -7.452 1.00 52.50 265 GLU A O 1
ATOM 2015 N N . ALA A 1 266 ? 4.701 50.930 -5.607 1.00 48.25 266 ALA A N 1
ATOM 2016 C CA . ALA A 1 266 ? 3.412 50.528 -5.041 1.00 48.25 266 ALA A CA 1
ATOM 2017 C C . ALA A 1 266 ? 2.206 51.056 -5.848 1.00 48.25 266 ALA A C 1
ATOM 2019 O O . ALA A 1 266 ? 1.220 50.331 -6.015 1.00 48.25 266 ALA A O 1
ATOM 2020 N N . GLU A 1 267 ? 2.290 52.274 -6.397 1.00 54.00 267 GLU A N 1
ATOM 2021 C CA . GLU A 1 267 ? 1.282 52.848 -7.305 1.00 54.00 267 GLU A CA 1
ATOM 2022 C C . GLU A 1 267 ? 1.267 52.129 -8.668 1.00 54.00 267 GLU A C 1
ATOM 2024 O O . GLU A 1 267 ? 0.199 51.860 -9.221 1.00 54.00 267 GLU A O 1
ATOM 2029 N N . GLY A 1 268 ? 2.435 51.728 -9.190 1.00 48.09 268 GLY A N 1
ATOM 2030 C CA . GLY A 1 268 ? 2.558 50.997 -10.459 1.00 48.09 268 GLY A CA 1
ATOM 2031 C C . GLY A 1 268 ? 1.989 49.570 -10.441 1.00 48.09 268 GLY A C 1
ATOM 2032 O O . GLY A 1 268 ? 1.613 49.043 -11.489 1.00 48.09 268 GLY A O 1
ATOM 2033 N N . VAL A 1 269 ? 1.889 48.954 -9.258 1.00 48.53 269 VAL A N 1
ATOM 2034 C CA . VAL A 1 269 ? 1.349 47.594 -9.048 1.00 48.53 269 VAL A CA 1
ATOM 2035 C C . VAL A 1 269 ? -0.067 47.629 -8.426 1.00 48.53 269 VAL A C 1
ATOM 2037 O O . VAL A 1 269 ? -0.673 46.585 -8.186 1.00 48.53 269 VAL A O 1
ATOM 2040 N N . GLY A 1 270 ? -0.640 48.825 -8.222 1.00 46.38 270 GLY A N 1
ATOM 2041 C CA . GLY A 1 270 ? -2.026 49.029 -7.778 1.00 46.38 270 GLY A CA 1
ATOM 2042 C C . GLY A 1 270 ? -2.293 48.692 -6.306 1.00 46.38 270 GLY A C 1
ATOM 2043 O O . GLY A 1 270 ? -3.396 48.259 -5.968 1.00 46.38 270 GLY A O 1
ATOM 2044 N N . TYR A 1 271 ? -1.288 48.834 -5.437 1.00 46.50 271 TYR A N 1
ATOM 2045 C CA . TYR A 1 271 ? -1.400 48.567 -3.996 1.00 46.50 271 TYR A CA 1
ATOM 2046 C C . TYR A 1 271 ? -1.872 49.778 -3.166 1.00 46.50 271 TYR A C 1
ATOM 2048 O O . TYR A 1 271 ? -2.175 49.608 -1.981 1.00 46.50 271 TYR A O 1
ATOM 2056 N N . ILE A 1 272 ? -1.974 50.964 -3.781 1.00 45.88 272 ILE A N 1
ATOM 2057 C CA . ILE A 1 272 ? -2.521 52.208 -3.210 1.00 45.88 272 ILE A CA 1
ATOM 2058 C C . ILE A 1 272 ? -3.538 52.799 -4.188 1.00 45.88 272 ILE A C 1
ATOM 2060 O O . ILE A 1 272 ? -3.258 52.755 -5.407 1.00 45.88 272 ILE A O 1
#

Sequence (272 aa):
MSRRETGLKLESCTTSQQAVVEAAIQRAASLAKAAADAAINGDASIFEEYFRTTDTASRQEVAARYEAIANEASNLSSGKVTYNCGNGTTQSECGGSGPLAYAVSAQNKIVNCPDWYKIVPVIDNCGGTDQGLAMVHELSHINDVYSPPTQDFAYKYNDLVELPKEQAVLNADTYNLYAGAIDLDCQIGESKGVVLPDWMVTEILNSNKDAKEGSKSILRKRGLEAMLEEMSDLYDLECKKLKQGEALDDIITEKRGLVKTIVEEAEGVGYI

Nearest PDB structures (foldseek):
  1eb6-assembly1_A  TM=9.471E-01  e=5.872E-18  Aspergillus oryzae